Protein AF-K2G4D3-F1 (afdb_monomer_lite)

Foldseek 3Di:
DLVVVLVVLLVVLLVLLLQQLDDLVNLVVQLVVLVVQLVVCLVVVPLVSVLVSLLVSLLSLSSSCSNLVHPPPPDPLDPPDDDDDLDPCLLVVLSVQLVVQVVCQPVVDPPLGRDSVSNSVSSVSNSVSSCCNSPVPDRPSNSCVVCVVVSSVVSVVRGPPDDLVVQWDWDAQPPHHPDIDTDNVSCVVDPRSVSSLLSSQLSVCLPFQEEEEEPDQQCSNRVSSCSSNVHYYFYKYWPPPDDDDWDKDWFDDPPGITMIIGHLVVADAATEYEYEEAEADQCRVVVRVQVSQVVRNYDDAEYEYAEYEPVVVVHDPVSVVVCVRHHYYYVYYDD

Sequence (335 aa):
MQNSKLNDLVKGYRSIELKAHVSLDDVINKVTQEVAELVEAIVKWNYTEMKKEAGDAIVNVLSASAAMGAELVDMRWGFDGEYVSRSYEHLFLGLWKWNQKIQALRWRYSRDDWCVTSLREATCEFVKVILRYVDREASLSQVVEKNTEKFLKRVDAYKAKFDIYDFVDSYSDFPKKGIEFKDISPILKSQEAMKYVCFELAQKCSWADVIAGLDARWFLFGVEVAKILGKPFIMIRKKWKLPGKTVGIDYSLEYGSSEIELQKSAIKKWQKVALIDDLLATWGTMLAAASLVEKLWWSVNNVACVISLDEEELLSSETRFKLSSYDVSSVMSYQ

Secondary structure (DSSP, 8-state):
-HHHHHHHHHHHHHHHHTT----HHHHHHHHHHHHHHHHHHHHTT-HHHHHHHHHHHHHHHHHHHHTTT--GGG------S------HHHHHHHHHHHHHHHHHHHHHS-GGG--HHHHHHHHHHHHHHHHHHH-SS--HHHHHHHHHHHHHHHHHHHS-SS-GGGG-EEEET-SSTT-EEEE-HHHHH-HHHHHHHHHHHHHHTTT-SEEEEETTTHHHHHHHHHHHTT--EEEEEETT-S-SSEEEEEEEETTEEEEEEEEGGG--TT-EEEEEEEEESS-HHHHHHHHHHHTTT-EEEEEEEEEEE--GGGS-HHHHHHHTTSEEEEEEEE-

Radius of gyration: 24.3 Å; chains: 1; bounding box: 70×41×64 Å

Organism: NCBI:txid1234023

InterPro domains:
  IPR000836 Phosphoribosyltransferase domain [PF00156] (189-299)
  IPR000836 Phosphoribosyltransferase domain [cd06223] (209-311)
  IPR004518 NTP pyrophosphohydrolase MazG-like domain [PF03819] (27-66)
  IPR005764 Adenine phosphoribosyl transferase [MF_00004] (164-334)
  IPR029057 Phosphoribosyltransferase-like [G3DSA:3.40.50.2020] (168-335)
  IPR029057 Phosphoribosyltransferase-like [SSF53271] (161-310)
  IPR050054 Uracil phosphoribosyltransferase/Adenine phosphoribosyltransferase [PTHR32315] (164-332)

Structure (mmCIF, N/CA/C/O backbone):
data_AF-K2G4D3-F1
#
_entry.id   AF-K2G4D3-F1
#
loop_
_atom_site.group_PDB
_atom_site.id
_atom_site.type_symbol
_atom_site.label_atom_id
_atom_site.label_alt_id
_atom_site.label_comp_id
_atom_site.label_asym_id
_atom_site.label_entity_id
_atom_site.label_seq_id
_atom_site.pdbx_PDB_ins_code
_atom_site.Cartn_x
_atom_site.Cartn_y
_atom_site.Cartn_z
_atom_site.occupancy
_atom_site.B_iso_or_equiv
_atom_site.auth_seq_id
_atom_site.auth_comp_id
_atom_site.auth_asym_id
_atom_site.auth_atom_id
_atom_site.pdbx_PDB_model_num
ATOM 1 N N . MET A 1 1 ? -17.616 26.001 15.388 1.00 34.62 1 MET A N 1
ATOM 2 C CA . MET A 1 1 ? -16.524 25.636 16.323 1.00 34.62 1 MET A CA 1
ATOM 3 C C . MET A 1 1 ? -16.491 24.144 16.662 1.00 34.62 1 MET A C 1
ATOM 5 O O . MET A 1 1 ? -15.443 23.553 16.467 1.00 34.62 1 MET A O 1
ATOM 9 N N . GLN A 1 2 ? -17.590 23.501 17.092 1.00 39.06 2 GLN A N 1
ATOM 10 C CA . GLN A 1 2 ? -17.592 22.055 17.420 1.00 39.06 2 GLN A CA 1
ATOM 11 C C . GLN A 1 2 ? -17.180 21.133 16.250 1.00 39.06 2 GLN A C 1
ATOM 13 O O . GLN A 1 2 ? -16.428 20.187 16.465 1.00 39.06 2 GLN A O 1
ATOM 18 N N . ASN A 1 3 ? -17.572 21.453 15.009 1.00 39.28 3 ASN A N 1
ATOM 19 C CA . ASN A 1 3 ? -17.197 20.652 13.834 1.00 39.28 3 ASN A CA 1
ATOM 20 C C . ASN A 1 3 ? -15.703 20.722 13.462 1.00 39.28 3 ASN A C 1
ATOM 22 O O . ASN A 1 3 ? -15.206 19.758 12.895 1.00 39.28 3 ASN A O 1
ATOM 26 N N . SER A 1 4 ? -14.956 21.796 13.775 1.00 45.84 4 SER A N 1
ATOM 27 C CA . SER A 1 4 ? -13.523 21.842 13.412 1.00 45.84 4 SER A CA 1
ATOM 28 C C . SER A 1 4 ? -12.678 20.989 14.355 1.00 45.84 4 SER A C 1
ATOM 30 O O . SER A 1 4 ? -11.877 20.200 13.882 1.00 45.84 4 SER A O 1
ATOM 32 N N . LYS A 1 5 ? -12.939 21.048 15.670 1.00 49.44 5 LYS A N 1
ATOM 33 C CA . LYS A 1 5 ? -12.225 20.241 16.673 1.00 49.44 5 LYS A CA 1
ATOM 34 C C . LYS A 1 5 ? -12.449 18.737 16.460 1.00 49.44 5 LYS A C 1
ATOM 36 O O . LYS A 1 5 ? -11.512 17.956 16.576 1.00 49.44 5 LYS A O 1
ATOM 41 N N . LEU A 1 6 ? -13.677 18.343 16.099 1.00 45.31 6 LEU A N 1
ATOM 42 C CA . LEU A 1 6 ? -13.993 16.966 15.708 1.00 45.31 6 LEU A CA 1
ATOM 43 C C . LEU A 1 6 ? -13.268 16.574 14.414 1.00 45.31 6 LEU A C 1
ATOM 45 O O . LEU A 1 6 ? -12.664 15.511 14.369 1.00 45.31 6 LEU A O 1
ATOM 49 N N . ASN A 1 7 ? -13.273 17.440 13.395 1.00 49.19 7 ASN A N 1
ATOM 50 C CA . ASN A 1 7 ? -12.557 17.196 12.141 1.00 49.19 7 ASN A CA 1
ATOM 51 C C . ASN A 1 7 ? -11.040 17.082 12.338 1.00 49.19 7 ASN A C 1
ATOM 53 O O . ASN A 1 7 ? -10.413 16.278 11.659 1.00 49.19 7 ASN A O 1
ATOM 57 N N . ASP A 1 8 ? -10.450 17.844 13.257 1.00 52.28 8 ASP A N 1
ATOM 58 C CA . ASP A 1 8 ? -9.018 17.786 13.564 1.00 52.28 8 ASP A CA 1
ATOM 59 C C . ASP A 1 8 ? -8.659 16.501 14.323 1.00 52.28 8 ASP A C 1
ATOM 61 O O . ASP A 1 8 ? -7.669 15.854 13.989 1.00 52.28 8 ASP A O 1
ATOM 65 N N . LEU A 1 9 ? -9.508 16.062 15.263 1.00 52.25 9 LEU A N 1
ATOM 66 C CA . LEU A 1 9 ? -9.404 14.745 15.905 1.00 52.25 9 LEU A CA 1
ATOM 67 C C . LEU A 1 9 ? -9.504 13.621 14.866 1.00 52.25 9 LEU A C 1
ATOM 69 O O . LEU A 1 9 ? -8.619 12.782 14.791 1.00 52.25 9 LEU A O 1
ATOM 73 N N . VAL A 1 10 ? -10.531 13.646 14.014 1.00 48.69 10 VAL A N 1
ATOM 74 C CA . VAL A 1 10 ? -10.778 12.702 12.904 1.00 48.69 10 VAL A CA 1
ATOM 75 C C . VAL A 1 10 ? -9.632 12.683 11.881 1.00 48.69 10 VAL A C 1
ATOM 77 O O . VAL A 1 10 ? -9.259 11.620 11.392 1.00 48.69 10 VAL A O 1
ATOM 80 N N . LYS A 1 11 ? -9.013 13.830 11.583 1.00 49.19 11 LYS A N 1
ATOM 81 C CA . LYS A 1 11 ? -7.801 13.909 10.749 1.00 49.19 11 LYS A CA 1
ATOM 82 C C . LYS A 1 11 ? -6.564 13.355 11.460 1.00 49.19 11 LYS A C 1
ATOM 84 O O . LYS A 1 11 ? -5.755 12.698 10.813 1.00 49.19 11 LYS A O 1
ATOM 89 N N . GLY A 1 12 ? -6.426 13.597 12.764 1.00 48.50 12 GLY A N 1
ATOM 90 C CA . GLY A 1 12 ? -5.393 12.983 13.600 1.00 48.50 12 GLY A CA 1
ATOM 91 C C . GLY A 1 12 ? -5.550 11.464 13.699 1.00 48.50 12 GLY A C 1
ATOM 92 O O . GLY A 1 12 ? -4.560 10.746 13.698 1.00 48.50 12 GLY A O 1
ATOM 93 N N . TYR A 1 13 ? -6.785 10.960 13.693 1.00 49.09 13 TYR A N 1
ATOM 94 C CA . TYR A 1 13 ? -7.077 9.532 13.577 1.00 49.09 13 TYR A CA 1
ATOM 95 C C . TYR A 1 13 ? -6.625 8.974 12.220 1.00 49.09 13 TYR A C 1
ATOM 97 O O . TYR A 1 13 ? -5.853 8.015 12.189 1.00 49.09 13 TYR A O 1
ATOM 105 N N . ARG A 1 14 ? -6.964 9.665 11.119 1.00 44.88 14 ARG A N 1
ATOM 106 C CA . ARG A 1 14 ? -6.552 9.301 9.750 1.00 44.88 14 ARG A CA 1
ATOM 107 C C . ARG A 1 14 ? -5.035 9.134 9.614 1.00 44.88 14 ARG A C 1
ATOM 109 O O . ARG A 1 14 ? -4.604 8.238 8.905 1.00 44.88 14 ARG A O 1
ATOM 116 N N . SER A 1 15 ? -4.214 9.958 10.272 1.00 44.00 15 SER A N 1
ATOM 117 C CA . SER A 1 15 ? -2.746 9.836 10.187 1.00 44.00 15 SER A CA 1
ATOM 118 C C . SER A 1 15 ? -2.170 8.654 10.979 1.00 44.00 15 SER A C 1
ATOM 120 O O . SER A 1 15 ? -1.068 8.194 10.676 1.00 44.00 15 SER A O 1
ATOM 122 N N . ILE A 1 16 ? -2.904 8.157 11.977 1.00 42.34 16 ILE A N 1
ATOM 123 C CA . ILE A 1 16 ? -2.480 7.085 12.886 1.00 42.34 16 ILE A CA 1
ATOM 124 C C . ILE A 1 16 ? -2.947 5.709 12.378 1.00 42.34 16 ILE A C 1
ATOM 126 O O . ILE A 1 16 ? -2.214 4.731 12.516 1.00 42.34 16 ILE A O 1
ATOM 130 N N . GLU A 1 17 ? -4.113 5.636 11.730 1.00 45.75 17 GLU A N 1
ATOM 131 C CA . GLU A 1 17 ? -4.694 4.405 11.163 1.00 45.75 17 GLU A CA 1
ATOM 132 C C . GLU A 1 17 ? -4.005 3.894 9.901 1.00 45.75 17 GLU A C 1
ATOM 134 O O . GLU A 1 17 ? -4.017 2.684 9.673 1.00 45.75 17 GLU A O 1
ATOM 139 N N . LEU A 1 18 ? -3.360 4.774 9.118 1.00 46.66 18 LEU A N 1
ATOM 140 C CA . LEU A 1 18 ? -2.695 4.376 7.869 1.00 46.66 18 LEU A CA 1
ATOM 141 C C . LEU A 1 18 ? -1.632 3.273 8.089 1.00 46.66 18 LEU A C 1
ATOM 143 O O . LEU A 1 18 ? -1.259 2.614 7.134 1.00 46.66 18 LEU A O 1
ATOM 147 N N . LYS A 1 19 ? -1.181 3.030 9.333 1.00 46.41 19 LYS A N 1
ATOM 148 C CA . LYS A 1 19 ? -0.102 2.085 9.690 1.00 46.41 19 LYS A CA 1
ATOM 149 C C . LYS A 1 19 ? -0.562 0.732 10.268 1.00 46.41 19 LYS A C 1
ATOM 151 O O . LYS A 1 19 ? 0.265 -0.001 10.809 1.00 46.41 19 LYS A O 1
ATOM 156 N N . ALA A 1 20 ? -1.865 0.432 10.263 1.00 46.47 20 ALA A N 1
ATOM 157 C CA . ALA A 1 20 ? -2.441 -0.633 11.100 1.00 46.47 20 ALA A CA 1
ATOM 158 C C . ALA A 1 20 ? -2.832 -1.949 10.386 1.00 46.47 20 ALA A C 1
ATOM 160 O O . ALA A 1 20 ? -3.288 -2.863 11.053 1.00 46.47 20 ALA A O 1
ATOM 161 N N . HIS A 1 21 ? -2.690 -2.086 9.064 1.00 52.75 21 HIS A N 1
ATOM 162 C CA . HIS A 1 21 ? -2.843 -3.358 8.309 1.00 52.75 21 HIS A CA 1
ATOM 163 C C . HIS A 1 21 ? -3.930 -4.343 8.796 1.00 52.75 21 HIS A C 1
ATOM 165 O O . HIS A 1 21 ? -3.667 -5.531 8.995 1.00 52.75 21 HIS A O 1
ATOM 171 N N . VAL A 1 22 ? -5.168 -3.871 8.967 1.00 52.69 22 VAL A N 1
ATOM 172 C CA . VAL A 1 22 ? -6.292 -4.704 9.427 1.00 52.69 22 VAL A CA 1
ATOM 173 C C . VAL A 1 22 ? -7.097 -5.224 8.232 1.00 52.69 22 VAL A C 1
ATOM 175 O O . VAL A 1 22 ? -7.392 -4.466 7.310 1.00 52.69 22 VAL A O 1
ATOM 178 N N . SER A 1 23 ? -7.483 -6.507 8.233 1.00 51.78 23 SER A N 1
ATOM 179 C CA . SER A 1 23 ? -8.395 -7.039 7.209 1.00 51.78 23 SER A CA 1
ATOM 180 C C . SER A 1 23 ? -9.852 -6.628 7.477 1.00 51.78 23 SER A C 1
ATOM 182 O O . SER A 1 23 ? -10.276 -6.490 8.627 1.00 51.78 23 SER A O 1
ATOM 184 N N . LEU A 1 24 ? -10.646 -6.457 6.413 1.00 52.31 24 LEU A N 1
ATOM 185 C CA . LEU A 1 24 ? -12.069 -6.103 6.511 1.00 52.31 24 LEU A CA 1
ATOM 186 C C . LEU A 1 24 ? -12.885 -7.159 7.280 1.00 52.31 24 LEU A C 1
ATOM 188 O O . LEU A 1 24 ? -13.781 -6.809 8.046 1.00 52.31 24 LEU A O 1
ATOM 192 N N . ASP A 1 25 ? -12.547 -8.439 7.129 1.00 54.00 25 ASP A N 1
ATOM 193 C CA . ASP A 1 25 ? -13.216 -9.528 7.847 1.00 54.00 25 ASP A CA 1
ATOM 194 C C . ASP A 1 25 ? -12.971 -9.456 9.361 1.00 54.00 25 ASP A C 1
ATOM 196 O O . ASP A 1 25 ? -13.908 -9.621 10.148 1.00 54.00 25 ASP A O 1
ATOM 200 N N . ASP A 1 26 ? -11.739 -9.160 9.788 1.00 58.31 26 ASP A N 1
ATOM 201 C CA . ASP A 1 26 ? -11.401 -9.018 11.212 1.00 58.31 26 ASP A CA 1
ATOM 202 C C . ASP A 1 26 ? -12.188 -7.872 11.848 1.00 58.31 26 ASP A C 1
ATOM 204 O O . ASP A 1 26 ? -12.764 -8.012 12.930 1.00 58.31 26 ASP A O 1
ATOM 208 N N . VAL A 1 27 ? -12.274 -6.756 11.126 1.00 57.94 27 VAL A N 1
ATOM 209 C CA . VAL A 1 27 ? -13.089 -5.592 11.468 1.00 57.94 27 VAL A CA 1
ATOM 210 C C . VAL A 1 27 ? -14.563 -5.965 11.633 1.00 57.94 27 VAL A C 1
ATOM 212 O O . VAL A 1 27 ? -15.173 -5.639 12.653 1.00 57.94 27 VAL A O 1
ATOM 215 N N . ILE A 1 28 ? -15.150 -6.655 10.652 1.00 57.75 28 ILE A N 1
ATOM 216 C CA . ILE A 1 28 ? -16.578 -6.993 10.651 1.00 57.75 28 ILE A CA 1
ATOM 217 C C . ILE A 1 28 ? -16.899 -7.918 11.815 1.00 57.75 28 ILE A C 1
ATOM 219 O O . ILE A 1 28 ? -17.901 -7.714 12.506 1.00 57.75 28 ILE A O 1
ATOM 223 N N . ASN A 1 29 ? -16.060 -8.924 12.046 1.00 64.50 29 ASN A N 1
ATOM 224 C CA . ASN A 1 29 ? -16.248 -9.866 13.141 1.00 64.50 29 ASN A CA 1
ATOM 225 C C . ASN A 1 29 ? -16.198 -9.145 14.492 1.00 64.50 29 ASN A C 1
ATOM 227 O O . ASN A 1 29 ? -17.068 -9.369 15.332 1.00 64.50 29 ASN A O 1
ATOM 231 N N . LYS A 1 30 ? -15.256 -8.210 14.661 1.00 66.19 30 LYS A N 1
ATOM 232 C CA . LYS A 1 30 ? -15.107 -7.404 15.879 1.00 66.19 30 LYS A CA 1
ATOM 233 C C . LYS A 1 30 ? -16.306 -6.485 16.127 1.00 66.19 30 LYS A C 1
ATOM 235 O O . LYS A 1 30 ? -16.850 -6.472 17.226 1.00 66.19 30 LYS A O 1
ATOM 240 N N . VAL A 1 31 ? -16.759 -5.761 15.098 1.00 64.00 31 VAL A N 1
ATOM 241 C CA . VAL A 1 31 ? -17.949 -4.893 15.176 1.00 64.00 31 VAL A CA 1
ATOM 242 C C . VAL A 1 31 ? -19.200 -5.722 15.464 1.00 64.00 31 VAL A C 1
ATOM 244 O O . VAL A 1 31 ? -20.024 -5.341 16.289 1.00 64.00 31 VAL A O 1
ATOM 247 N N . THR A 1 32 ? -19.341 -6.879 14.815 1.00 65.81 32 THR A N 1
ATOM 248 C CA . THR A 1 32 ? -20.477 -7.782 15.042 1.00 65.81 32 THR A CA 1
ATOM 249 C C . THR A 1 32 ? -20.484 -8.308 16.480 1.00 65.81 32 THR A C 1
ATOM 251 O O . THR A 1 32 ? -21.552 -8.390 17.083 1.00 65.81 32 THR A O 1
ATOM 254 N N . GLN A 1 33 ? -19.313 -8.627 17.038 1.00 72.94 33 GLN A N 1
ATOM 255 C CA . GLN A 1 33 ? -19.172 -9.065 18.425 1.00 72.94 33 GLN A CA 1
ATOM 256 C C . GLN A 1 33 ? -19.560 -7.962 19.419 1.00 72.94 33 GLN A C 1
ATOM 258 O O . GLN A 1 33 ? -20.392 -8.206 20.285 1.00 72.94 33 GLN A O 1
ATOM 263 N N . GLU A 1 34 ? -19.032 -6.744 19.275 1.00 71.12 34 GLU A N 1
ATOM 264 C CA . GLU A 1 34 ? -19.371 -5.635 20.185 1.00 71.12 34 GLU A CA 1
ATOM 265 C C . GLU A 1 34 ? -20.857 -5.261 20.106 1.00 71.12 34 GLU A C 1
ATOM 267 O O . GLU A 1 34 ? -21.484 -4.935 21.112 1.00 71.12 34 GLU A O 1
ATOM 272 N N . VAL A 1 35 ? -21.472 -5.369 18.923 1.00 67.44 35 VAL A N 1
ATOM 273 C CA . VAL A 1 35 ? -22.924 -5.190 18.803 1.00 67.44 35 VAL A CA 1
ATOM 274 C C . VAL A 1 35 ? -23.688 -6.321 19.499 1.00 67.44 35 VAL A C 1
ATOM 276 O O . VAL A 1 35 ? -24.731 -6.058 20.093 1.00 67.44 35 VAL A O 1
ATOM 279 N N . ALA A 1 36 ? -23.191 -7.559 19.490 1.00 72.75 36 ALA A N 1
ATOM 280 C CA . ALA A 1 36 ? -23.802 -8.647 20.255 1.00 72.75 36 ALA A CA 1
ATOM 281 C C . ALA A 1 36 ? -23.716 -8.398 21.775 1.00 72.75 36 ALA A C 1
ATOM 283 O O . ALA A 1 36 ? -24.721 -8.538 22.473 1.00 72.75 36 ALA A O 1
ATOM 284 N N . GLU A 1 37 ? -22.564 -7.944 22.272 1.00 77.19 37 GLU A N 1
ATOM 285 C CA . GLU A 1 37 ? -22.360 -7.557 23.678 1.00 77.19 37 GLU A CA 1
ATOM 286 C C . GLU A 1 37 ? -23.284 -6.389 24.076 1.00 77.19 37 GLU A C 1
ATOM 288 O O . GLU A 1 37 ? -23.916 -6.399 25.136 1.00 77.19 37 GLU A O 1
ATOM 293 N N . LEU A 1 38 ? -23.478 -5.426 23.171 1.00 72.44 38 LEU A N 1
ATOM 294 C CA . LEU A 1 38 ? -24.432 -4.333 23.342 1.00 72.44 38 LEU A CA 1
ATOM 295 C C . LEU A 1 38 ? -25.886 -4.823 23.426 1.00 72.44 38 LEU A C 1
ATOM 297 O O . LEU A 1 38 ? -26.659 -4.321 24.243 1.00 72.44 38 LEU A O 1
ATOM 301 N N . VAL A 1 39 ? -26.269 -5.816 22.618 1.00 72.56 39 VAL A N 1
ATOM 302 C CA . VAL A 1 39 ? -27.596 -6.450 22.695 1.00 72.56 39 VAL A CA 1
ATOM 303 C C . VAL A 1 39 ? -27.791 -7.144 24.040 1.00 72.56 39 VAL A C 1
ATOM 305 O O . VAL A 1 39 ? -28.851 -6.992 24.650 1.00 72.56 39 VAL A O 1
ATOM 308 N N . GLU A 1 40 ? -26.781 -7.848 24.551 1.00 78.75 40 GLU A N 1
ATOM 309 C CA . GLU A 1 40 ? -26.855 -8.439 25.888 1.00 78.75 40 GLU A CA 1
ATOM 310 C C . GLU A 1 40 ? -27.041 -7.384 26.979 1.00 78.75 40 GLU A C 1
ATOM 312 O O . GLU A 1 40 ? -27.873 -7.565 27.872 1.00 78.75 40 GLU A O 1
ATOM 317 N N . ALA A 1 41 ? -26.308 -6.271 26.899 1.00 78.75 41 ALA A N 1
ATOM 318 C CA . ALA A 1 41 ? -26.443 -5.169 27.843 1.00 78.75 41 ALA A CA 1
ATOM 319 C C . ALA A 1 41 ? -27.866 -4.590 27.828 1.00 78.75 41 ALA A C 1
ATOM 321 O O . ALA A 1 41 ? -28.437 -4.362 28.898 1.00 78.75 41 ALA A O 1
ATOM 322 N N . ILE A 1 42 ? -28.456 -4.420 26.632 1.00 74.81 42 ILE A N 1
ATOM 323 C CA . ILE A 1 42 ? -29.850 -3.987 26.433 1.00 74.81 42 ILE A CA 1
ATOM 324 C C . ILE A 1 42 ? -30.820 -4.949 27.127 1.00 74.81 42 ILE A C 1
ATOM 326 O O . ILE A 1 42 ? -31.674 -4.502 27.891 1.00 74.81 42 ILE A O 1
ATOM 330 N N . VAL A 1 43 ? -30.666 -6.261 26.918 1.00 77.88 43 VAL A N 1
ATOM 331 C CA . VAL A 1 43 ? -31.524 -7.287 27.541 1.00 77.88 43 VAL A CA 1
ATOM 332 C C . VAL A 1 43 ? -31.406 -7.273 29.069 1.00 77.88 43 VAL A C 1
ATOM 334 O O . VAL A 1 43 ? -32.410 -7.416 29.767 1.00 77.88 43 VAL A O 1
ATOM 337 N N . LYS A 1 44 ? -30.192 -7.071 29.597 1.00 83.06 44 LYS A N 1
ATOM 338 C CA . LYS A 1 44 ? -29.892 -7.051 31.040 1.00 83.06 44 LYS A CA 1
ATOM 339 C C . LYS A 1 44 ? -30.209 -5.716 31.724 1.00 83.06 44 LYS A C 1
ATOM 341 O O . LYS A 1 44 ? -30.039 -5.614 32.935 1.00 83.06 44 LYS A O 1
ATOM 346 N N . TRP A 1 45 ? -30.647 -4.693 30.986 1.00 78.81 45 TRP A N 1
ATOM 347 C CA . TRP A 1 45 ? -30.891 -3.343 31.515 1.00 78.81 45 TRP A CA 1
ATOM 348 C C . TRP A 1 45 ? -29.668 -2.690 32.178 1.00 78.81 45 TRP A C 1
ATOM 350 O O . TRP A 1 45 ? -29.801 -1.835 33.056 1.00 78.81 45 TRP A O 1
ATOM 360 N N . ASN A 1 46 ? -28.459 -3.049 31.741 1.00 80.38 46 ASN A N 1
ATOM 361 C CA . ASN A 1 46 ? -27.231 -2.508 32.313 1.00 80.38 46 ASN A CA 1
ATOM 362 C C . ASN A 1 46 ? -26.816 -1.210 31.605 1.00 80.38 46 ASN A C 1
ATOM 364 O O . ASN A 1 46 ? -26.028 -1.223 30.664 1.00 80.38 46 ASN A O 1
ATOM 368 N N . TYR A 1 47 ? -27.333 -0.071 32.068 1.00 74.31 47 TYR A N 1
ATOM 369 C CA . TYR A 1 47 ? -27.084 1.248 31.466 1.00 74.31 47 TYR A CA 1
ATOM 370 C C . TYR A 1 47 ? -25.597 1.618 31.343 1.00 74.31 47 TYR A C 1
ATOM 372 O O . TYR A 1 47 ? -25.190 2.233 30.355 1.00 74.31 47 TYR A O 1
ATOM 380 N N . THR A 1 48 ? -24.775 1.242 32.325 1.00 76.25 48 THR A N 1
ATOM 381 C CA . THR A 1 48 ? -23.327 1.500 32.304 1.00 76.25 48 THR A CA 1
ATOM 382 C C . THR A 1 48 ? -22.650 0.711 31.188 1.00 76.25 48 THR A C 1
ATOM 384 O O . THR A 1 48 ? -21.818 1.251 30.459 1.00 76.25 48 THR A O 1
ATOM 387 N N . GLU A 1 49 ? -23.042 -0.550 31.028 1.00 77.31 49 GLU A N 1
ATOM 388 C CA . GLU A 1 49 ? -22.523 -1.446 29.997 1.00 77.31 49 GLU A CA 1
ATOM 389 C C . GLU A 1 49 ? -23.041 -1.051 28.612 1.00 77.31 49 GLU A C 1
ATOM 391 O O . GLU A 1 49 ? -22.245 -0.930 27.692 1.00 77.31 49 GLU A O 1
ATOM 396 N N . MET A 1 50 ? -24.312 -0.656 28.478 1.00 74.19 50 MET A N 1
ATOM 397 C CA . MET A 1 50 ? -24.838 -0.084 27.230 1.00 74.19 50 MET A CA 1
ATOM 398 C C . MET A 1 50 ? -24.027 1.137 26.775 1.00 74.19 50 MET A C 1
ATOM 400 O O . MET A 1 50 ? -23.693 1.250 25.599 1.00 74.19 50 MET A O 1
ATOM 404 N N . LYS A 1 51 ? -23.684 2.054 27.695 1.00 69.75 51 LYS A N 1
ATOM 405 C CA . LYS A 1 51 ? -22.867 3.238 27.373 1.00 69.75 51 LYS A CA 1
ATOM 406 C C . LYS A 1 51 ? -21.450 2.856 26.940 1.00 69.75 51 LYS A C 1
ATOM 408 O O . LYS A 1 51 ? -20.891 3.509 26.059 1.00 69.75 51 LYS A O 1
ATOM 413 N N . LYS A 1 52 ? -20.871 1.832 27.575 1.00 75.69 52 LYS A N 1
ATOM 414 C CA . LYS A 1 52 ? -19.547 1.294 27.249 1.00 75.69 52 LYS A CA 1
ATOM 415 C C . LYS A 1 52 ? -19.551 0.638 25.867 1.00 75.69 52 LYS A C 1
ATOM 417 O O . LYS A 1 52 ? -18.816 1.110 25.008 1.00 75.69 52 LYS A O 1
ATOM 422 N N . GLU A 1 53 ? -20.416 -0.348 25.640 1.00 77.12 53 GLU A N 1
ATOM 423 C CA . GLU A 1 53 ? -20.451 -1.122 24.392 1.00 77.12 53 GLU A CA 1
ATOM 424 C C . GLU A 1 53 ? -20.880 -0.272 23.192 1.00 77.12 53 GLU A C 1
ATOM 426 O O . GLU A 1 53 ? -20.355 -0.428 22.096 1.00 77.12 53 GLU A O 1
ATOM 431 N N . ALA A 1 54 ? -21.760 0.716 23.390 1.00 68.50 54 ALA A N 1
ATOM 432 C CA . ALA A 1 54 ? -22.075 1.703 22.358 1.00 68.50 54 ALA A CA 1
ATOM 433 C C . ALA A 1 54 ? -20.840 2.533 21.970 1.00 68.50 54 ALA A C 1
ATOM 435 O O . ALA A 1 54 ? -20.564 2.742 20.789 1.00 68.50 54 ALA A O 1
ATOM 436 N N . GLY A 1 55 ? -20.081 3.004 22.964 1.00 66.62 55 GLY A N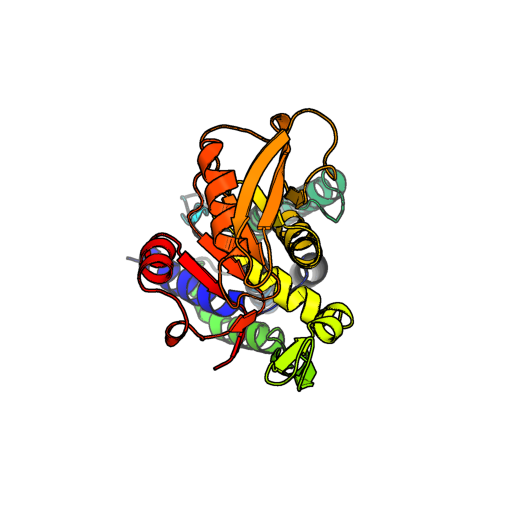 1
ATOM 437 C CA . GLY A 1 55 ? -18.824 3.707 22.726 1.00 66.62 55 GLY A CA 1
ATOM 438 C C . GLY A 1 55 ? -17.808 2.832 21.996 1.00 66.62 55 GLY A C 1
ATOM 439 O O . GLY A 1 55 ? -17.222 3.284 21.015 1.00 66.62 55 GLY A O 1
ATOM 440 N N . ASP A 1 56 ? -17.647 1.584 22.435 1.00 69.56 56 ASP A N 1
ATOM 441 C CA . ASP A 1 56 ? -16.697 0.633 21.857 1.00 69.56 56 ASP A CA 1
ATOM 442 C C . ASP A 1 56 ? -17.092 0.270 20.397 1.00 69.56 56 ASP A C 1
ATOM 444 O O . ASP A 1 56 ? -16.241 0.347 19.508 1.00 69.56 56 ASP A O 1
ATOM 448 N N . ALA A 1 57 ? -18.386 0.080 20.098 1.00 67.88 57 ALA A N 1
ATOM 449 C CA . ALA A 1 57 ? -18.894 -0.160 18.739 1.00 67.88 57 ALA A CA 1
ATOM 450 C C . ALA A 1 57 ? -18.668 1.022 17.774 1.00 67.88 57 ALA A C 1
ATOM 452 O O . ALA A 1 57 ? -18.308 0.816 16.612 1.00 67.88 57 ALA A O 1
ATOM 453 N N . ILE A 1 58 ? -18.843 2.272 18.236 1.00 66.19 58 ILE A N 1
ATOM 454 C CA . ILE A 1 58 ? -18.471 3.466 17.448 1.00 66.19 58 ILE A CA 1
ATOM 455 C C . ILE A 1 58 ? -16.980 3.447 17.142 1.00 66.19 58 ILE A C 1
ATOM 457 O O . ILE A 1 58 ? -16.585 3.675 16.002 1.00 66.19 58 ILE A O 1
ATOM 461 N N . VAL A 1 59 ? -16.163 3.204 18.165 1.00 63.66 59 VAL A N 1
ATOM 462 C CA . VAL A 1 59 ? -14.703 3.231 18.068 1.00 63.66 59 VAL A CA 1
ATOM 463 C C . VAL A 1 59 ? -14.236 2.222 17.033 1.00 63.66 59 VAL A C 1
ATOM 465 O O . VAL A 1 59 ? -13.491 2.602 16.139 1.00 63.66 59 VAL A O 1
ATOM 468 N N . ASN A 1 60 ? -14.735 0.986 17.079 1.00 65.25 60 ASN A N 1
ATOM 469 C CA . ASN A 1 60 ? -14.359 -0.035 16.108 1.00 65.25 60 ASN A CA 1
ATOM 470 C C . ASN A 1 60 ? -14.806 0.280 14.689 1.00 65.25 60 ASN A C 1
ATOM 472 O O . ASN A 1 60 ? -14.055 0.027 13.752 1.00 65.25 60 ASN A O 1
ATOM 476 N N . VAL A 1 61 ? -15.999 0.845 14.506 1.00 62.19 61 VAL A N 1
ATOM 477 C CA . VAL A 1 61 ? -16.459 1.225 13.167 1.00 62.19 61 VAL A CA 1
ATOM 478 C C . VAL A 1 61 ? -15.671 2.399 12.609 1.00 62.19 61 VAL A C 1
ATOM 480 O O . VAL A 1 61 ? -15.390 2.418 11.412 1.00 62.19 61 VAL A O 1
ATOM 483 N N . LEU A 1 62 ? -15.275 3.358 13.444 1.00 59.22 62 LEU A N 1
ATOM 484 C CA . LEU A 1 62 ? -14.383 4.437 13.029 1.00 59.22 62 LEU A CA 1
ATOM 485 C C . LEU A 1 62 ? -12.991 3.891 12.683 1.00 59.22 62 LEU A C 1
ATOM 487 O O . LEU A 1 62 ? -12.538 4.164 11.575 1.00 59.22 62 LEU A O 1
ATOM 491 N N . SER A 1 63 ? -12.409 3.043 13.550 1.00 56.41 63 SER A N 1
ATOM 492 C CA . SER A 1 63 ? -11.120 2.356 13.322 1.00 56.41 63 SER A CA 1
ATOM 493 C C . SER A 1 63 ? -11.100 1.617 11.990 1.00 56.41 63 SER A C 1
ATOM 495 O O . SER A 1 63 ? -10.174 1.705 11.194 1.00 56.41 63 SER A O 1
ATOM 497 N N . ALA A 1 64 ? -12.167 0.867 11.746 1.00 55.31 64 ALA A N 1
ATOM 498 C CA . ALA A 1 64 ? -12.382 0.121 10.525 1.00 55.31 64 ALA A CA 1
ATOM 499 C C . ALA A 1 64 ? -12.480 1.015 9.293 1.00 55.31 64 ALA A C 1
ATOM 501 O O . ALA A 1 64 ? -11.915 0.721 8.246 1.00 55.31 64 ALA A O 1
ATOM 502 N N . SER A 1 65 ? -13.233 2.105 9.413 1.00 54.94 65 SER A N 1
ATOM 503 C CA . SER A 1 65 ? -13.531 2.979 8.286 1.00 54.94 65 SER A CA 1
ATOM 504 C C . SER A 1 65 ? -12.283 3.662 7.759 1.00 54.94 65 SER A C 1
ATOM 506 O O . SER A 1 65 ? -12.099 3.734 6.545 1.00 54.94 65 SER A O 1
ATOM 508 N N . ALA A 1 66 ? -11.420 4.148 8.646 1.00 52.44 66 ALA A N 1
ATOM 509 C CA . ALA A 1 66 ? -10.206 4.809 8.204 1.00 52.44 66 ALA A CA 1
ATOM 510 C C . ALA A 1 66 ? -9.032 3.853 7.963 1.00 52.44 66 ALA A C 1
ATOM 512 O O . ALA A 1 66 ? -8.260 4.129 7.046 1.00 52.44 66 ALA A O 1
ATOM 513 N N . ALA A 1 67 ? -8.986 2.671 8.593 1.00 49.59 67 ALA A N 1
ATOM 514 C CA . ALA A 1 67 ? -8.139 1.564 8.125 1.00 49.59 67 ALA A CA 1
ATOM 515 C C . ALA A 1 67 ? -8.479 1.096 6.694 1.00 49.59 67 ALA A C 1
ATOM 517 O O . ALA A 1 67 ? -7.746 0.312 6.113 1.00 49.59 67 ALA A O 1
ATOM 518 N N . MET A 1 68 ? -9.581 1.555 6.100 1.00 49.84 68 MET A N 1
ATOM 519 C CA . MET A 1 68 ? -9.966 1.226 4.725 1.00 49.84 68 MET A CA 1
ATOM 520 C C . MET A 1 68 ? -9.967 2.439 3.795 1.00 49.84 68 MET A C 1
ATOM 522 O O . MET A 1 68 ? -10.536 2.395 2.706 1.00 49.84 68 MET A O 1
ATOM 526 N N . GLY A 1 69 ? -9.354 3.545 4.227 1.00 45.19 69 GLY A N 1
ATOM 527 C CA . GLY A 1 69 ? -9.231 4.757 3.422 1.00 45.19 69 GLY A CA 1
ATOM 528 C C . GLY A 1 69 ? -10.559 5.464 3.133 1.00 45.19 69 GLY A C 1
ATOM 529 O O . GLY A 1 69 ? -10.583 6.378 2.309 1.00 45.19 69 GLY A O 1
ATOM 530 N N . ALA A 1 70 ? -11.661 5.083 3.793 1.00 47.12 70 ALA A N 1
ATOM 531 C CA . ALA A 1 70 ? -12.945 5.742 3.601 1.00 47.12 70 ALA A CA 1
ATOM 532 C C . ALA A 1 70 ? -12.900 7.143 4.217 1.00 47.12 70 ALA A C 1
ATOM 534 O O . ALA A 1 70 ? -12.575 7.318 5.395 1.00 47.12 70 ALA A O 1
ATOM 535 N N . GLU A 1 71 ? -13.277 8.159 3.442 1.00 42.19 71 GLU A N 1
ATOM 536 C CA . GLU A 1 71 ? -13.295 9.530 3.938 1.00 42.19 71 GLU A CA 1
ATOM 537 C C . GLU A 1 71 ? -14.327 9.660 5.065 1.00 42.19 71 GLU A C 1
ATOM 539 O O . GLU A 1 71 ? -15.532 9.484 4.869 1.00 42.19 71 GLU A O 1
ATOM 544 N N . LEU A 1 72 ? -13.853 9.939 6.283 1.00 44.56 72 LEU A N 1
ATOM 545 C CA . LEU A 1 72 ? -14.689 10.180 7.469 1.00 44.56 72 LEU A CA 1
ATOM 546 C C . LEU A 1 72 ? -15.511 11.482 7.354 1.00 44.56 72 LEU A C 1
ATOM 548 O O . LEU A 1 72 ? -16.365 11.762 8.190 1.00 44.56 72 LEU A O 1
ATOM 552 N N . VAL A 1 73 ? -15.259 12.284 6.317 1.00 38.41 73 VAL A N 1
ATOM 553 C CA . VAL A 1 73 ? -15.797 13.639 6.134 1.00 38.41 73 VAL A CA 1
ATOM 554 C C . VAL A 1 73 ? -17.218 13.658 5.548 1.00 38.41 73 VAL A C 1
ATOM 556 O O . VAL A 1 73 ? -17.890 14.678 5.649 1.00 38.41 73 VAL A O 1
ATOM 559 N N . ASP A 1 74 ? -17.722 12.531 5.035 1.00 35.56 74 ASP A N 1
ATOM 560 C CA . ASP A 1 74 ? -19.062 12.434 4.425 1.00 35.56 74 ASP A CA 1
ATOM 561 C C . ASP A 1 74 ? -20.219 12.289 5.421 1.00 35.56 74 ASP A C 1
ATOM 563 O O . ASP A 1 74 ? -21.381 12.162 5.020 1.00 35.56 74 ASP A O 1
ATOM 567 N N . MET A 1 75 ? -19.962 12.289 6.731 1.00 41.72 75 MET A N 1
ATOM 568 C CA . MET A 1 75 ? -21.083 12.123 7.647 1.00 41.72 75 MET A CA 1
ATOM 569 C C . MET A 1 75 ? -21.888 13.417 7.775 1.00 41.72 75 MET A C 1
ATOM 571 O O . MET A 1 75 ? -21.375 14.509 8.027 1.00 41.72 75 MET A O 1
ATOM 575 N N . ARG A 1 76 ? -23.213 13.279 7.702 1.00 41.00 76 ARG A N 1
ATOM 576 C CA . ARG A 1 76 ? -24.128 14.258 8.291 1.00 41.00 76 ARG A CA 1
ATOM 577 C C . ARG A 1 76 ? -24.004 14.128 9.810 1.00 41.00 76 ARG A C 1
ATOM 579 O O . ARG A 1 76 ? -24.723 13.370 10.459 1.00 41.00 76 ARG A O 1
ATOM 586 N N . TRP A 1 77 ? -23.001 14.813 10.353 1.00 45.44 77 TRP A N 1
ATOM 587 C CA . TRP A 1 77 ? -22.653 14.851 11.777 1.00 45.44 77 TRP A CA 1
ATOM 588 C C . TRP A 1 77 ? -23.607 15.729 12.608 1.00 45.44 77 TRP A C 1
ATOM 590 O O . TRP A 1 77 ? -23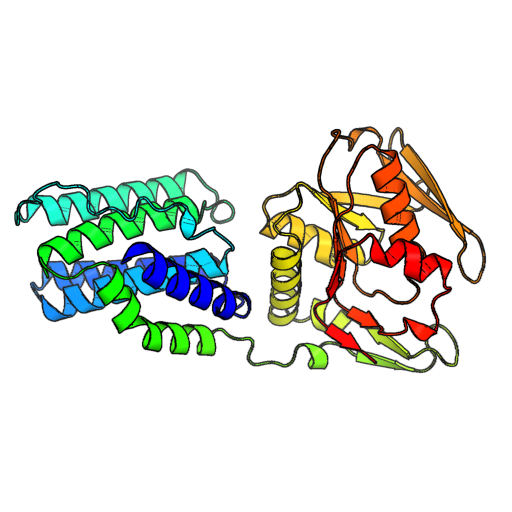.456 15.828 13.825 1.00 45.44 77 TRP A O 1
ATOM 600 N N . GLY A 1 78 ? -24.596 16.362 11.967 1.00 34.66 78 GLY A N 1
ATOM 601 C CA . GLY A 1 78 ? -25.639 17.127 12.640 1.00 34.66 78 GLY A CA 1
ATOM 602 C C . GLY A 1 78 ? -26.553 16.219 13.461 1.00 34.66 78 GLY A C 1
ATOM 603 O O . GLY A 1 78 ? -27.133 15.261 12.950 1.00 34.66 78 GLY A O 1
ATOM 604 N N . PHE A 1 79 ? -26.706 16.532 14.747 1.00 44.00 79 PHE A N 1
ATOM 605 C CA . PHE A 1 79 ? -27.870 16.102 15.513 1.00 44.00 79 PHE A CA 1
ATOM 606 C C . PHE A 1 79 ? -29.043 16.988 15.090 1.00 44.00 79 PHE A C 1
ATOM 608 O O . PHE A 1 79 ? -29.410 17.914 15.808 1.00 44.00 79 PHE A O 1
ATOM 615 N N . ASP A 1 80 ? -29.609 16.737 13.911 1.00 39.31 80 ASP A N 1
ATOM 616 C CA . ASP A 1 80 ? -30.785 17.482 13.471 1.00 39.31 80 ASP A CA 1
ATOM 617 C C . ASP A 1 80 ? -31.989 17.027 14.306 1.00 39.31 80 ASP A C 1
ATOM 619 O O . ASP A 1 80 ? -32.588 15.979 14.078 1.00 39.31 80 ASP A O 1
ATOM 623 N N . GLY A 1 81 ? -32.242 17.777 15.380 1.00 39.12 81 GLY A N 1
ATOM 624 C CA . GLY A 1 81 ? -33.557 18.269 15.795 1.00 39.12 81 GLY A CA 1
ATOM 625 C C . GLY A 1 81 ? -34.673 17.303 16.199 1.00 39.12 81 GLY A C 1
ATOM 626 O O . GLY A 1 81 ? -35.675 17.787 16.714 1.00 39.12 81 GLY A O 1
ATOM 627 N N . GLU A 1 82 ? -34.567 15.988 16.023 1.00 44.12 82 GLU A N 1
ATOM 628 C CA . GLU A 1 82 ? -35.690 15.100 16.346 1.00 44.12 82 GLU A CA 1
ATOM 629 C C . GLU A 1 82 ? -35.605 14.528 17.764 1.00 44.12 82 GLU A C 1
ATOM 631 O O . GLU A 1 82 ? -34.686 13.786 18.128 1.00 44.12 82 GLU A O 1
ATOM 636 N N . TYR A 1 83 ? -36.614 14.881 18.561 1.00 43.06 83 TYR A N 1
ATOM 637 C CA . TYR A 1 83 ? -36.918 14.313 19.866 1.00 43.06 83 TYR A CA 1
ATOM 638 C C . TYR A 1 83 ? -37.110 12.795 19.735 1.00 43.06 83 TYR A C 1
ATOM 640 O O . TYR A 1 83 ? -38.139 12.327 19.253 1.00 43.06 83 TYR A O 1
ATOM 648 N N . VAL A 1 84 ? -36.121 12.005 20.157 1.00 49.44 84 VAL A N 1
ATOM 649 C CA . VAL A 1 84 ? -36.240 10.540 20.156 1.00 49.44 84 VAL A CA 1
ATOM 650 C C . VAL A 1 84 ? -36.936 10.135 21.442 1.00 49.44 84 VAL A C 1
ATOM 652 O O . VAL A 1 84 ? -36.421 10.363 22.539 1.00 49.44 84 VAL A O 1
ATOM 655 N N . SER A 1 85 ? -38.132 9.563 21.317 1.00 47.50 85 SER A N 1
ATOM 656 C CA . SER A 1 85 ? -38.857 9.055 22.478 1.00 47.50 85 SER A CA 1
ATOM 657 C C . SER A 1 85 ? -38.026 7.969 23.184 1.00 47.50 85 SER A C 1
ATOM 659 O O . SER A 1 85 ? -37.409 7.131 22.527 1.00 47.50 85 SER A O 1
ATOM 661 N N . ARG A 1 86 ? -38.026 7.950 24.525 1.00 54.53 86 ARG A N 1
ATOM 662 C CA . ARG A 1 86 ? -37.408 6.889 25.356 1.00 54.53 86 ARG A CA 1
ATOM 663 C C . ARG A 1 86 ? -38.220 5.588 25.345 1.00 54.53 86 ARG A C 1
ATOM 665 O O . ARG A 1 86 ? -38.245 4.863 26.335 1.00 54.53 86 ARG A O 1
ATOM 672 N N . SER A 1 87 ? -38.942 5.304 24.271 1.00 61.28 87 SER A N 1
ATOM 673 C CA . SER A 1 87 ? -39.666 4.047 24.210 1.00 61.28 87 SER A CA 1
ATOM 674 C C . SER A 1 87 ? -38.711 2.917 23.854 1.00 61.28 87 SER A C 1
ATOM 676 O O . SER A 1 87 ? -37.833 3.042 22.996 1.00 61.28 87 SER A O 1
ATOM 678 N N . TYR A 1 88 ? -38.925 1.790 24.517 1.00 62.50 88 TYR A N 1
ATOM 679 C CA . TYR A 1 88 ? -38.320 0.499 24.216 1.00 62.50 88 TYR A CA 1
ATOM 680 C C . TYR A 1 88 ? -38.438 0.182 22.718 1.00 62.50 88 TYR A C 1
ATOM 682 O O . TYR A 1 88 ? -37.491 -0.310 22.105 1.00 62.50 88 TYR A O 1
ATOM 690 N N . GLU A 1 89 ? -39.558 0.578 22.103 1.00 64.44 89 GLU A N 1
ATOM 691 C CA . GLU A 1 89 ? -39.790 0.455 20.667 1.00 64.44 89 GLU A CA 1
ATOM 692 C C . GLU A 1 89 ? -38.695 1.122 19.822 1.00 64.44 89 GLU A C 1
ATOM 694 O O . GLU A 1 89 ? -38.297 0.555 18.812 1.00 64.44 89 GLU A O 1
ATOM 699 N N . HIS A 1 90 ? -38.150 2.276 20.222 1.00 66.25 90 HIS A N 1
ATOM 700 C CA . HIS A 1 90 ? -37.128 2.976 19.433 1.00 66.25 90 HIS A CA 1
ATOM 701 C C . HIS A 1 90 ? -35.755 2.296 19.484 1.00 66.25 90 HIS A C 1
ATOM 703 O O . HIS A 1 90 ? -35.076 2.230 18.457 1.00 66.25 90 HIS A O 1
ATOM 709 N N . LEU A 1 91 ? -35.358 1.751 20.639 1.00 66.00 91 LEU A N 1
ATOM 710 C CA . LEU A 1 91 ? -34.129 0.956 20.766 1.00 66.00 91 LEU A CA 1
ATOM 711 C C . LEU A 1 91 ? -34.210 -0.318 19.921 1.00 66.00 91 LEU A C 1
ATOM 713 O O . LEU A 1 91 ? -33.322 -0.587 19.111 1.00 66.00 91 LEU A O 1
ATOM 717 N N . PHE A 1 92 ? -35.301 -1.072 20.071 1.00 66.25 92 PHE A N 1
ATOM 718 C CA . PHE A 1 92 ? -35.511 -2.315 19.331 1.00 66.25 92 PHE A CA 1
ATOM 719 C C . PHE A 1 92 ? -35.680 -2.072 17.830 1.00 66.25 92 PHE A C 1
ATOM 721 O O . PHE A 1 92 ? -35.125 -2.820 17.028 1.00 66.25 92 PHE A O 1
ATOM 728 N N . LEU A 1 93 ? -36.371 -1.003 17.427 1.00 69.12 93 LEU A N 1
ATOM 729 C CA . LEU A 1 93 ? -36.502 -0.626 16.021 1.00 69.12 93 LEU A CA 1
ATOM 730 C C . LEU A 1 93 ? -35.157 -0.192 15.423 1.00 69.12 93 LEU A C 1
ATOM 732 O O . LEU A 1 93 ? -34.872 -0.521 14.272 1.00 69.12 93 LEU A O 1
ATOM 736 N N . GLY A 1 94 ? -34.321 0.514 16.190 1.00 69.81 94 GLY A N 1
ATOM 737 C CA . GLY A 1 94 ? -32.955 0.859 15.795 1.00 69.81 94 GLY A CA 1
ATOM 738 C C . GLY A 1 94 ? -32.096 -0.384 15.557 1.00 69.81 94 GLY A C 1
ATOM 739 O O . GLY A 1 94 ? -31.503 -0.521 14.487 1.00 69.81 94 GLY A O 1
ATOM 740 N N . LEU A 1 95 ? -32.103 -1.322 16.509 1.00 69.56 95 LEU A N 1
ATOM 741 C CA . LEU A 1 95 ? -31.386 -2.598 16.406 1.00 69.56 95 LEU A CA 1
ATOM 742 C C . LEU A 1 95 ? -31.896 -3.445 15.235 1.00 69.56 95 LEU A C 1
ATOM 744 O O . LEU A 1 95 ? -31.112 -4.010 14.474 1.00 69.56 95 LEU A O 1
ATOM 748 N N . TRP A 1 96 ? -33.214 -3.509 15.056 1.00 71.38 96 TRP A N 1
ATOM 749 C CA . TRP A 1 96 ? -33.832 -4.246 13.962 1.00 71.38 96 TRP A CA 1
ATOM 750 C C . TRP A 1 96 ? -33.449 -3.658 12.599 1.00 71.38 96 TRP A C 1
ATOM 752 O O . TRP A 1 96 ? -33.027 -4.400 11.712 1.00 71.38 96 TRP A O 1
ATOM 762 N N . LYS A 1 97 ? -33.507 -2.327 12.440 1.00 73.00 97 LYS A N 1
ATOM 763 C CA . LYS A 1 97 ? -33.059 -1.630 11.221 1.00 73.00 97 LYS A CA 1
ATOM 764 C C . LYS A 1 97 ? -31.575 -1.863 10.944 1.00 73.00 97 LYS A C 1
ATOM 766 O O . LYS A 1 97 ? -31.208 -2.072 9.788 1.00 73.00 97 LYS A O 1
ATOM 771 N N . TRP A 1 98 ? -30.734 -1.839 11.979 1.00 76.88 98 TRP A N 1
ATOM 772 C CA . TRP A 1 98 ? -29.315 -2.168 11.857 1.00 76.88 98 TRP A CA 1
ATOM 773 C C . TRP A 1 98 ? -29.130 -3.595 11.344 1.00 76.88 98 TRP A C 1
ATOM 775 O O . TRP A 1 98 ? -28.517 -3.785 10.298 1.00 76.88 98 TRP A O 1
ATOM 785 N N . ASN A 1 99 ? -29.751 -4.583 11.996 1.00 74.00 99 ASN A N 1
ATOM 786 C CA . ASN A 1 99 ? -29.641 -5.984 11.598 1.00 74.00 99 ASN A CA 1
ATOM 787 C C . ASN A 1 99 ? -30.120 -6.200 10.153 1.00 74.00 99 ASN A C 1
ATOM 789 O O . ASN A 1 99 ? -29.426 -6.841 9.375 1.00 74.00 99 ASN A O 1
ATOM 793 N N . GLN A 1 100 ? -31.243 -5.600 9.745 1.00 73.94 100 GLN A N 1
ATOM 794 C CA . GLN A 1 100 ? -31.716 -5.666 8.355 1.00 73.94 100 GLN A CA 1
ATOM 795 C C . GLN A 1 100 ? -30.688 -5.110 7.362 1.00 73.94 100 GLN A C 1
ATOM 797 O O . GLN A 1 100 ? -30.427 -5.737 6.337 1.00 73.94 100 GLN A O 1
ATOM 802 N N . LYS A 1 101 ? -30.057 -3.969 7.672 1.00 73.81 101 LYS A N 1
ATOM 803 C CA . LYS A 1 101 ? -28.991 -3.405 6.832 1.00 73.81 101 LYS A CA 1
ATOM 804 C C . LYS A 1 101 ? -27.777 -4.330 6.763 1.00 73.81 101 LYS A C 1
ATOM 806 O O . LYS A 1 101 ? -27.274 -4.557 5.671 1.00 73.81 101 LYS A O 1
ATOM 811 N N . ILE A 1 102 ? -27.340 -4.907 7.882 1.00 71.38 102 ILE A N 1
ATOM 812 C CA . ILE A 1 102 ? -26.209 -5.847 7.906 1.00 71.38 102 ILE A CA 1
ATOM 813 C C . ILE A 1 102 ? -26.518 -7.123 7.117 1.00 71.38 102 ILE A C 1
ATOM 815 O O . ILE A 1 102 ? -25.683 -7.572 6.337 1.00 71.38 102 ILE A O 1
ATOM 819 N N . GLN A 1 103 ? -27.715 -7.694 7.264 1.00 68.88 103 GLN A N 1
ATOM 820 C CA . GLN A 1 103 ? -28.126 -8.873 6.494 1.00 68.88 103 GLN A CA 1
ATOM 821 C C . GLN A 1 103 ? -28.248 -8.558 5.000 1.00 68.88 103 GLN A C 1
ATOM 823 O O . GLN A 1 103 ? -27.814 -9.348 4.166 1.00 68.88 103 GLN A O 1
ATOM 828 N N . ALA A 1 104 ? -28.763 -7.378 4.648 1.00 69.56 104 ALA A N 1
ATOM 829 C CA . ALA A 1 104 ? -28.793 -6.920 3.265 1.00 69.56 104 ALA A CA 1
ATOM 830 C C . ALA A 1 104 ? -27.378 -6.743 2.695 1.00 69.56 104 ALA A C 1
ATOM 832 O O . ALA A 1 104 ? -27.139 -7.140 1.559 1.00 69.56 104 ALA A O 1
ATOM 833 N N . LEU A 1 105 ? -26.430 -6.207 3.473 1.00 64.50 105 LEU A N 1
ATOM 834 C CA . LEU A 1 105 ? -25.021 -6.117 3.071 1.00 64.50 105 LEU A CA 1
ATOM 835 C C . LEU A 1 105 ? -24.410 -7.508 2.857 1.00 64.50 105 LEU A C 1
ATOM 837 O O . LEU A 1 105 ? -23.780 -7.732 1.830 1.00 64.50 105 LEU A O 1
ATOM 841 N N . ARG A 1 106 ? -24.680 -8.460 3.761 1.00 64.56 106 ARG A N 1
ATOM 842 C CA . ARG A 1 106 ? -24.245 -9.864 3.647 1.00 64.56 106 ARG A CA 1
ATOM 843 C C . ARG A 1 106 ? -24.802 -10.581 2.416 1.00 64.56 106 ARG A C 1
ATOM 845 O O . ARG A 1 106 ? -24.158 -11.493 1.917 1.00 64.56 106 ARG A O 1
ATOM 852 N N . TRP A 1 107 ? -26.005 -10.218 1.974 1.00 62.03 107 TRP A N 1
ATOM 853 C CA . TRP A 1 107 ? -26.674 -10.848 0.833 1.00 62.03 107 TRP A CA 1
ATOM 854 C C . TRP A 1 107 ? -26.299 -10.215 -0.510 1.00 62.03 107 TRP A C 1
ATOM 856 O O . TRP A 1 107 ? -26.256 -10.892 -1.534 1.00 62.03 107 TRP A O 1
ATOM 866 N N . ARG A 1 108 ? -26.089 -8.896 -0.524 1.00 50.69 108 ARG A N 1
ATOM 867 C CA . ARG A 1 108 ? -25.937 -8.102 -1.752 1.00 50.69 108 ARG A CA 1
ATOM 868 C C . ARG A 1 108 ? -24.501 -8.051 -2.264 1.00 50.69 108 ARG A C 1
ATOM 870 O O . ARG A 1 108 ? -24.304 -7.774 -3.442 1.00 50.69 108 ARG A O 1
ATOM 877 N N . TYR A 1 109 ? -23.538 -8.328 -1.395 1.00 49.88 109 TYR A N 1
ATOM 878 C CA . TYR A 1 109 ? -22.119 -8.353 -1.707 1.00 49.88 109 TYR A CA 1
ATOM 879 C C . TYR A 1 109 ? -21.567 -9.751 -1.416 1.00 49.88 109 TYR A C 1
ATOM 881 O O . TYR A 1 109 ? -21.956 -10.381 -0.430 1.00 49.88 109 TYR A O 1
ATOM 889 N N . SER A 1 110 ? -20.653 -10.246 -2.259 1.00 48.69 110 SER A N 1
ATOM 890 C CA . SER A 1 110 ? -19.759 -11.328 -1.832 1.00 48.69 110 SER A CA 1
ATOM 891 C C . SER A 1 110 ? -19.006 -10.850 -0.573 1.00 48.69 110 SER A C 1
ATOM 893 O O . SER A 1 110 ? -18.917 -9.639 -0.346 1.00 48.69 110 SER A O 1
ATOM 895 N N . ARG A 1 111 ? -18.475 -11.741 0.283 1.00 46.62 111 ARG A N 1
ATOM 896 C CA . ARG A 1 111 ? -17.663 -11.298 1.447 1.00 46.62 111 ARG A CA 1
ATOM 897 C C . ARG A 1 111 ? -16.556 -10.307 1.044 1.00 46.62 111 ARG A C 1
ATOM 899 O O . ARG A 1 111 ? -16.208 -9.451 1.847 1.00 46.62 111 ARG A O 1
ATOM 906 N N . ASP A 1 112 ? -16.123 -10.357 -0.214 1.00 39.12 112 ASP A N 1
ATOM 907 C CA . ASP A 1 112 ? -15.063 -9.534 -0.786 1.00 39.12 112 ASP A CA 1
ATOM 908 C C . ASP A 1 112 ? -15.516 -8.145 -1.304 1.00 39.12 112 ASP A C 1
ATOM 910 O O . ASP A 1 112 ? -14.660 -7.308 -1.573 1.00 39.12 112 ASP A O 1
ATOM 914 N N . ASP A 1 113 ? -16.824 -7.848 -1.403 1.00 43.41 113 ASP A N 1
ATOM 915 C CA . ASP A 1 113 ? -17.356 -6.606 -2.020 1.00 43.41 113 ASP A CA 1
ATOM 916 C C . ASP A 1 113 ? -18.072 -5.652 -1.038 1.00 43.41 113 ASP A C 1
ATOM 918 O O . ASP A 1 113 ? -18.874 -4.801 -1.435 1.00 43.41 113 ASP A O 1
ATOM 922 N N . TRP A 1 114 ? -17.848 -5.780 0.270 1.00 55.97 114 TRP A N 1
ATOM 923 C CA . TRP A 1 114 ? -18.532 -4.931 1.250 1.00 55.97 114 TRP A CA 1
ATOM 924 C C . TRP A 1 114 ? -18.178 -3.450 1.068 1.00 55.97 114 TRP A C 1
ATOM 926 O O . TRP A 1 114 ? -17.024 -3.040 1.177 1.00 55.97 114 TRP A O 1
ATOM 936 N N . CYS A 1 115 ? -19.196 -2.602 0.912 1.00 58.81 115 CYS A N 1
ATOM 937 C CA . CYS A 1 115 ? -19.002 -1.160 1.001 1.00 58.81 115 CYS A CA 1
ATOM 938 C C . CYS A 1 115 ? -18.849 -0.755 2.477 1.00 58.81 115 CYS A C 1
ATOM 940 O O . CYS A 1 115 ? -19.836 -0.626 3.207 1.00 58.81 115 CYS A O 1
ATOM 942 N N . VAL A 1 116 ? -17.607 -0.539 2.913 1.00 54.97 116 VAL A N 1
ATOM 943 C CA . VAL A 1 116 ? -17.230 -0.044 4.255 1.00 54.97 116 VAL A CA 1
ATOM 944 C C . VAL A 1 116 ? -18.065 1.159 4.659 1.00 54.97 116 VAL A C 1
ATOM 946 O O . VAL A 1 116 ? -18.552 1.240 5.782 1.00 54.97 116 VAL A O 1
ATOM 949 N N . THR A 1 117 ? -18.295 2.061 3.708 1.00 57.56 117 THR A N 1
ATOM 950 C CA . THR A 1 117 ? -19.129 3.250 3.863 1.00 57.56 117 THR A CA 1
ATOM 951 C C . THR A 1 117 ? -20.543 2.892 4.320 1.00 57.56 117 THR A C 1
ATOM 953 O O . THR A 1 117 ? -21.061 3.515 5.241 1.00 57.56 117 THR A O 1
ATOM 956 N N . SER A 1 118 ? -21.154 1.846 3.757 1.00 65.50 118 SER A N 1
ATOM 957 C CA . SER A 1 118 ? -22.503 1.407 4.132 1.00 65.50 118 SER A CA 1
ATOM 958 C C . SER A 1 118 ? -22.554 0.710 5.496 1.00 65.50 118 SER A C 1
ATOM 960 O O . SER A 1 118 ? -23.508 0.917 6.249 1.00 65.50 118 SER A O 1
ATOM 962 N N . LEU A 1 119 ? -21.539 -0.093 5.845 1.00 66.19 119 LEU A N 1
ATOM 963 C CA . LEU A 1 119 ? -21.409 -0.693 7.185 1.00 66.19 119 LEU A CA 1
ATOM 964 C C . LEU A 1 119 ? -21.225 0.391 8.255 1.00 66.19 119 LEU A C 1
ATOM 966 O O . LEU A 1 119 ? -21.866 0.366 9.313 1.00 66.19 119 LEU A O 1
ATOM 970 N N . ARG A 1 120 ? -20.373 1.367 7.937 1.00 65.38 120 ARG A N 1
ATOM 971 C CA . ARG A 1 120 ? -20.103 2.558 8.732 1.00 65.38 120 ARG A CA 1
ATOM 972 C C . ARG A 1 120 ? -21.372 3.354 8.984 1.00 65.38 120 ARG A C 1
ATOM 974 O O . ARG A 1 120 ? -21.725 3.584 10.135 1.00 65.38 120 ARG A O 1
ATOM 981 N N . GLU A 1 121 ? -22.104 3.707 7.932 1.00 68.50 121 GLU A N 1
ATOM 982 C CA . GLU A 1 121 ? -23.372 4.432 8.037 1.00 68.50 121 GLU A CA 1
ATOM 983 C C . GLU A 1 121 ? -24.406 3.676 8.872 1.00 68.50 121 GLU A C 1
ATOM 985 O O . GLU A 1 121 ? -25.011 4.253 9.775 1.00 68.50 121 GLU A O 1
ATOM 990 N N . ALA A 1 122 ? -24.603 2.381 8.604 1.00 70.00 122 ALA A N 1
ATOM 991 C CA . ALA A 1 122 ? -25.572 1.574 9.337 1.00 70.00 122 ALA A CA 1
ATOM 992 C C . ALA A 1 122 ? -25.271 1.568 10.841 1.00 70.00 122 ALA A C 1
ATOM 994 O O . ALA A 1 122 ? -26.179 1.770 11.651 1.00 70.00 122 ALA A O 1
ATOM 995 N N . THR A 1 123 ? -24.005 1.375 11.210 1.00 69.50 123 THR A N 1
ATOM 996 C CA . THR A 1 123 ? -23.602 1.257 12.614 1.00 69.50 123 THR A CA 1
ATOM 997 C C . THR A 1 123 ? -23.570 2.604 13.324 1.00 69.50 123 THR A C 1
ATOM 999 O O . THR A 1 123 ? -24.072 2.699 14.441 1.00 69.50 123 THR A O 1
ATOM 1002 N N . CYS A 1 124 ? -23.098 3.674 12.679 1.00 68.19 124 CYS A N 1
ATOM 1003 C CA . CYS A 1 124 ? -23.165 5.019 13.252 1.00 68.19 124 CYS A CA 1
ATOM 1004 C C . CYS A 1 124 ? -24.611 5.442 13.552 1.00 68.19 124 CYS A C 1
ATOM 1006 O O . CYS A 1 124 ? -24.875 5.987 14.623 1.00 68.19 124 CYS A O 1
ATOM 1008 N N . GLU A 1 125 ? -25.560 5.158 12.654 1.00 70.69 125 GLU A N 1
ATOM 1009 C CA . GLU A 1 125 ? -26.980 5.449 12.888 1.00 70.69 125 GLU A CA 1
ATOM 1010 C C . GLU A 1 125 ? -27.541 4.679 14.087 1.00 70.69 125 GLU A C 1
ATOM 1012 O O . GLU A 1 125 ? -28.241 5.249 14.923 1.00 70.69 125 GLU A O 1
ATOM 1017 N N . PHE A 1 126 ? -27.191 3.400 14.221 1.00 73.38 126 PHE A N 1
ATOM 1018 C CA . PHE A 1 126 ? -27.629 2.595 15.356 1.00 73.38 126 PHE A CA 1
ATOM 1019 C C . PHE A 1 126 ? -27.064 3.103 16.684 1.00 73.38 126 PHE A C 1
ATOM 1021 O O . PHE A 1 126 ? -27.805 3.272 17.653 1.00 73.38 126 PHE A O 1
ATOM 1028 N N . VAL A 1 127 ? -25.770 3.424 16.732 1.00 68.25 127 VAL A N 1
ATOM 1029 C CA . VAL A 1 127 ? -25.167 3.884 17.982 1.00 68.25 127 VAL A CA 1
ATOM 1030 C C . VAL A 1 127 ? -25.678 5.271 18.391 1.00 68.25 127 VAL A C 1
ATOM 1032 O O . VAL A 1 127 ? -25.871 5.520 19.583 1.00 68.25 127 VAL A O 1
ATOM 1035 N N . LYS A 1 128 ? -26.006 6.157 17.438 1.00 69.06 128 LYS A N 1
ATOM 1036 C CA . LYS A 1 128 ? -26.689 7.431 17.741 1.00 69.06 128 LYS A CA 1
ATOM 1037 C C . LYS A 1 128 ? -27.995 7.211 18.514 1.00 69.06 128 LYS A C 1
ATOM 1039 O O . LYS A 1 128 ? -28.268 7.959 19.452 1.00 69.06 128 LYS A O 1
ATOM 1044 N N . VAL A 1 129 ? -28.785 6.194 18.151 1.00 69.25 129 VAL A N 1
ATOM 1045 C CA . VAL A 1 129 ? -30.036 5.852 18.855 1.00 69.25 129 VAL A CA 1
ATOM 1046 C C . VAL A 1 129 ? -29.754 5.474 20.310 1.00 69.25 129 VAL A C 1
ATOM 1048 O O . VAL A 1 129 ? -30.442 5.947 21.214 1.00 69.25 129 VAL A O 1
ATOM 1051 N N . ILE A 1 130 ? -28.710 4.681 20.551 1.00 68.94 130 ILE A N 1
ATOM 1052 C CA . ILE A 1 130 ? -28.360 4.205 21.895 1.00 68.94 130 ILE A CA 1
ATOM 1053 C C . ILE A 1 130 ? -27.806 5.329 22.761 1.00 68.94 130 ILE A C 1
ATOM 1055 O O . ILE A 1 130 ? -28.234 5.489 23.903 1.00 68.94 130 ILE A O 1
ATOM 1059 N N . LEU A 1 131 ? -26.904 6.152 22.226 1.00 66.56 131 LEU A N 1
ATOM 1060 C CA . LEU A 1 131 ? -26.361 7.285 22.972 1.00 66.56 131 LEU A CA 1
ATOM 1061 C C . LEU A 1 131 ? -27.470 8.254 23.390 1.00 66.56 131 LEU A C 1
ATOM 1063 O O . LEU A 1 131 ? -27.519 8.617 24.558 1.00 66.56 131 LEU A O 1
ATOM 1067 N N . ARG A 1 132 ? -28.426 8.571 22.501 1.00 67.50 132 ARG A N 1
ATOM 1068 C CA . ARG A 1 132 ? -29.599 9.399 22.851 1.00 67.50 132 ARG A CA 1
ATOM 1069 C C . ARG A 1 132 ? -30.463 8.775 23.952 1.00 67.50 132 ARG A C 1
ATOM 1071 O O . ARG A 1 132 ? -31.071 9.503 24.740 1.00 67.50 132 ARG A O 1
ATOM 1078 N N . TYR A 1 133 ? -30.541 7.446 24.005 1.00 67.38 133 TYR A N 1
ATOM 1079 C CA . TYR A 1 133 ? -31.297 6.739 25.037 1.00 67.38 133 TYR A CA 1
ATOM 1080 C C . TYR A 1 133 ? -30.608 6.816 26.407 1.00 67.38 133 TYR A C 1
ATOM 1082 O O . TYR A 1 133 ? -31.261 7.105 27.414 1.00 67.38 133 TYR A O 1
ATOM 1090 N N . VAL A 1 134 ? -29.291 6.589 26.435 1.00 67.12 134 VAL A N 1
ATOM 1091 C CA . VAL A 1 134 ? -28.503 6.443 27.668 1.00 67.12 134 VAL A CA 1
ATOM 1092 C C . VAL A 1 134 ? -28.006 7.787 28.218 1.00 67.12 134 VAL A C 1
ATOM 1094 O O . VAL A 1 134 ? -27.893 7.939 29.433 1.00 67.12 134 VAL A O 1
ATOM 1097 N N . ASP A 1 135 ? -27.742 8.779 27.365 1.00 67.44 135 ASP A N 1
ATOM 1098 C CA . ASP A 1 135 ? -27.215 10.087 27.763 1.00 67.44 135 ASP A CA 1
ATOM 1099 C C . ASP A 1 135 ? -27.695 11.215 26.825 1.00 67.44 135 ASP A C 1
ATOM 1101 O O . ASP A 1 135 ? -27.275 11.318 25.674 1.00 67.44 135 ASP A O 1
ATOM 1105 N N . ARG A 1 136 ? -28.584 12.086 27.329 1.00 61.72 136 ARG A N 1
ATOM 1106 C CA . ARG A 1 136 ? -29.205 13.172 26.543 1.00 61.72 136 ARG A CA 1
ATOM 1107 C C . ARG A 1 136 ? -28.230 14.276 26.135 1.00 61.72 136 ARG A C 1
ATOM 1109 O O . ARG A 1 136 ? -28.515 14.968 25.163 1.00 61.72 136 ARG A O 1
ATOM 1116 N N . GLU A 1 137 ? -27.141 14.459 26.878 1.00 58.94 137 GLU A N 1
ATOM 1117 C CA . GLU A 1 137 ? -26.183 15.548 26.646 1.00 58.94 137 GLU A CA 1
ATOM 1118 C C . GLU A 1 137 ? -24.858 15.059 26.062 1.00 58.94 137 GLU A C 1
ATOM 1120 O O . GLU A 1 137 ? -24.029 15.874 25.654 1.00 58.94 137 GLU A O 1
ATOM 1125 N N . ALA A 1 138 ? -24.662 13.738 25.972 1.00 58.50 138 ALA A N 1
ATOM 1126 C CA . ALA A 1 138 ? -23.508 13.165 25.301 1.00 58.50 138 ALA A CA 1
ATOM 1127 C C . ALA A 1 138 ? -23.509 13.549 23.821 1.00 58.50 138 ALA A C 1
ATOM 1129 O O . ALA A 1 138 ? -24.223 12.986 22.988 1.00 58.50 138 ALA A O 1
ATOM 1130 N N . SER A 1 139 ? -22.632 14.485 23.480 1.00 60.06 139 SER A N 1
ATOM 1131 C CA . SER A 1 139 ? -22.275 14.727 22.092 1.00 60.06 139 SER A CA 1
ATOM 1132 C C . SER A 1 139 ? -21.410 13.579 21.575 1.00 60.06 139 SER A C 1
ATOM 1134 O O . SER A 1 139 ? -20.564 13.028 22.287 1.00 60.06 139 SER A O 1
ATOM 1136 N N . LEU A 1 140 ? -21.568 13.248 20.295 1.00 56.38 140 LEU A N 1
ATOM 1137 C CA . LEU A 1 140 ? -20.723 12.260 19.624 1.00 56.38 140 LEU A CA 1
ATOM 1138 C C . LEU A 1 140 ? -19.231 12.614 19.740 1.00 56.38 140 LEU A C 1
ATOM 1140 O O . LEU A 1 140 ? -18.405 11.733 19.945 1.00 56.38 140 LEU A O 1
ATOM 1144 N N . SER A 1 141 ? -18.899 13.909 19.714 1.00 58.88 141 SER A N 1
ATOM 1145 C CA . SER A 1 141 ? -17.545 14.412 19.956 1.00 58.88 141 SER A CA 1
ATOM 1146 C C . SER A 1 141 ? -16.980 14.010 21.315 1.00 58.88 141 SER A C 1
ATOM 1148 O O . SER A 1 141 ? -15.835 13.586 21.373 1.00 58.88 141 SER A O 1
ATOM 1150 N N . GLN A 1 142 ? -17.765 14.075 22.393 1.00 64.81 142 GLN A N 1
ATOM 1151 C CA . GLN A 1 142 ? -17.303 13.665 23.726 1.00 64.81 142 GLN A CA 1
ATOM 1152 C C . GLN A 1 142 ? -17.110 12.150 23.822 1.00 64.81 142 GLN A C 1
ATOM 1154 O O . GLN A 1 142 ? -16.203 11.687 24.510 1.00 64.81 142 GLN A O 1
ATOM 1159 N N . VAL A 1 143 ? -17.947 11.369 23.132 1.00 63.62 143 VAL A N 1
ATOM 1160 C CA . VAL A 1 143 ? -17.800 9.907 23.068 1.00 63.62 143 VAL A CA 1
ATOM 1161 C C . VAL A 1 143 ? -16.536 9.530 22.302 1.00 63.62 143 VAL A C 1
ATOM 1163 O O . VAL A 1 143 ? -15.788 8.669 22.761 1.00 63.62 143 VAL A O 1
ATOM 1166 N N . VAL A 1 144 ? -16.263 10.198 21.180 1.00 58.56 144 VAL A N 1
ATOM 1167 C CA . VAL A 1 144 ? -15.032 10.007 20.404 1.00 58.56 144 VAL A CA 1
ATOM 1168 C C . VAL A 1 144 ? -13.812 10.440 21.222 1.00 58.56 144 VAL A C 1
ATOM 1170 O O . VAL A 1 144 ? -12.898 9.645 21.399 1.00 58.56 144 VAL A O 1
ATOM 1173 N N . GLU A 1 145 ? -13.823 11.643 21.808 1.00 63.56 145 GLU A N 1
ATOM 1174 C CA . GLU A 1 145 ? -12.714 12.191 22.605 1.00 63.56 145 GLU A CA 1
ATOM 1175 C C . GLU A 1 145 ? -12.376 11.275 23.796 1.00 63.56 145 GLU A C 1
ATOM 1177 O O . GLU A 1 145 ? -11.220 10.889 23.966 1.00 63.56 145 GLU A O 1
ATOM 1182 N N . LYS A 1 146 ? -13.387 10.809 24.544 1.00 66.12 146 LYS A N 1
ATOM 1183 C CA . LYS A 1 146 ? -13.218 9.917 25.705 1.00 66.12 146 LYS A CA 1
ATOM 1184 C C . LYS A 1 146 ? -12.691 8.525 25.345 1.00 66.12 146 LYS A C 1
ATOM 1186 O O . LYS A 1 146 ? -12.074 7.874 26.185 1.00 66.12 146 LYS A O 1
ATOM 1191 N N . ASN A 1 147 ? -12.946 8.052 24.128 1.00 63.25 147 ASN A N 1
ATOM 1192 C CA . ASN A 1 147 ? -12.467 6.748 23.679 1.00 63.25 147 ASN A CA 1
ATOM 1193 C C . ASN A 1 147 ? -11.205 6.829 22.802 1.00 63.25 147 ASN A C 1
ATOM 1195 O O . ASN A 1 147 ? -10.673 5.784 22.426 1.00 63.25 147 ASN A O 1
ATOM 1199 N N . THR A 1 148 ? -10.673 8.034 22.561 1.00 61.94 148 THR A N 1
ATOM 1200 C CA . THR A 1 148 ? -9.443 8.264 21.784 1.00 61.94 148 THR A CA 1
ATOM 1201 C C . THR A 1 148 ? -8.268 7.453 22.295 1.00 61.94 148 THR A C 1
ATOM 1203 O O . THR A 1 148 ? -7.602 6.783 21.520 1.00 61.94 148 THR A O 1
ATOM 1206 N N . GLU A 1 149 ? -8.019 7.427 23.601 1.00 62.19 149 GLU A N 1
ATOM 1207 C CA . GLU A 1 149 ? -6.877 6.677 24.138 1.00 62.19 149 GLU A CA 1
ATOM 1208 C C . GLU A 1 149 ? -7.020 5.159 23.972 1.00 62.19 149 GLU A C 1
ATOM 1210 O O . GLU A 1 149 ? -6.045 4.472 23.666 1.00 62.19 149 GLU A O 1
ATOM 1215 N N . LYS A 1 150 ? -8.230 4.612 24.155 1.00 62.03 150 LYS A N 1
ATOM 1216 C CA . LYS A 1 150 ? -8.495 3.183 23.912 1.00 62.03 150 LYS A CA 1
ATOM 1217 C C . LYS A 1 150 ? -8.284 2.840 22.442 1.00 62.03 150 LYS A C 1
ATOM 1219 O O . LYS A 1 150 ? -7.719 1.794 22.132 1.00 62.03 150 LYS A O 1
ATOM 1224 N N . PHE A 1 151 ? -8.743 3.723 21.562 1.00 55.78 151 PHE A N 1
ATOM 1225 C CA . PHE A 1 151 ? -8.543 3.614 20.129 1.00 55.78 151 PHE A CA 1
ATOM 1226 C C . PHE A 1 151 ? -7.053 3.623 19.783 1.00 55.78 151 PHE A C 1
ATOM 1228 O O . PHE A 1 151 ? -6.593 2.711 19.109 1.00 55.78 151 PHE A O 1
ATOM 1235 N N . LEU A 1 152 ? -6.284 4.592 20.293 1.00 54.47 152 LEU A N 1
ATOM 1236 C CA . LEU A 1 152 ? -4.844 4.701 20.036 1.00 54.47 152 LEU A CA 1
ATOM 1237 C C . LEU A 1 152 ? -4.106 3.434 20.479 1.00 54.47 152 LEU A C 1
ATOM 1239 O O . LEU A 1 152 ? -3.307 2.895 19.722 1.00 54.47 152 LEU A O 1
ATOM 1243 N N . LYS A 1 153 ? -4.461 2.886 21.647 1.00 60.84 153 LYS A N 1
ATOM 1244 C CA . LYS A 1 153 ? -3.941 1.595 22.125 1.00 60.84 153 LYS A CA 1
ATOM 1245 C C . LYS A 1 153 ? -4.314 0.418 21.217 1.00 60.84 153 LYS A C 1
ATOM 1247 O O . LYS A 1 153 ? -3.513 -0.498 21.060 1.00 60.84 153 LYS A O 1
ATOM 1252 N N . ARG A 1 154 ? -5.521 0.409 20.637 1.00 56.03 154 ARG A N 1
ATOM 1253 C CA . ARG A 1 154 ? -5.942 -0.619 19.667 1.00 56.03 154 ARG A CA 1
ATOM 1254 C C . ARG A 1 154 ? -5.168 -0.473 18.359 1.00 56.03 154 ARG A C 1
ATOM 1256 O O . ARG A 1 154 ? -4.666 -1.473 17.866 1.00 56.03 154 ARG A O 1
ATOM 1263 N N . VAL A 1 155 ? -5.011 0.744 17.841 1.00 49.72 155 VAL A N 1
ATOM 1264 C CA . VAL A 1 155 ? -4.204 1.004 16.642 1.00 49.72 155 VAL A CA 1
ATOM 1265 C C . VAL A 1 155 ? -2.748 0.602 16.855 1.00 49.72 155 VAL A C 1
ATOM 1267 O O . VAL A 1 155 ? -2.186 -0.079 16.007 1.00 49.72 155 VAL A O 1
ATOM 1270 N N . ASP A 1 156 ? -2.157 0.916 18.008 1.00 52.06 156 ASP A N 1
ATOM 1271 C CA . ASP A 1 156 ? -0.811 0.450 18.359 1.00 52.06 156 ASP A CA 1
ATOM 1272 C C . ASP A 1 156 ? -0.706 -1.080 18.400 1.00 52.06 156 ASP A C 1
ATOM 1274 O O . ASP A 1 156 ? 0.321 -1.633 18.018 1.00 52.06 156 ASP A O 1
ATOM 1278 N N . ALA A 1 157 ? -1.766 -1.781 18.814 1.00 49.69 157 ALA A N 1
ATOM 1279 C CA . ALA A 1 157 ? -1.804 -3.242 18.784 1.00 49.69 157 ALA A CA 1
ATOM 1280 C C . ALA A 1 157 ? -1.898 -3.823 17.361 1.00 49.69 157 ALA A C 1
ATOM 1282 O O . ALA A 1 157 ? -1.523 -4.982 17.171 1.00 49.69 157 ALA A O 1
ATOM 1283 N N . TYR A 1 158 ? -2.394 -3.035 16.401 1.00 48.28 158 TYR A N 1
ATOM 1284 C CA . TYR A 1 158 ? -2.520 -3.383 14.984 1.00 48.28 158 TYR A CA 1
ATOM 1285 C C . TYR A 1 158 ? -1.348 -2.885 14.123 1.00 48.28 158 TYR A C 1
ATOM 1287 O O . TYR A 1 158 ? -1.214 -3.315 12.981 1.00 48.28 158 TYR A O 1
ATOM 1295 N N . LYS A 1 159 ? -0.470 -2.015 14.642 1.00 54.50 159 LYS A N 1
ATOM 1296 C CA . LYS A 1 159 ? 0.785 -1.683 13.956 1.00 54.50 1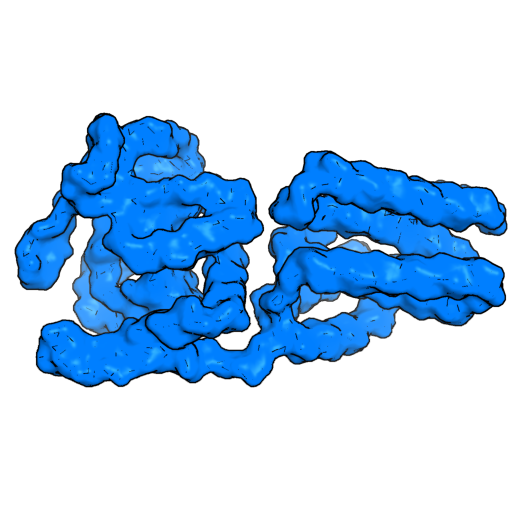59 LYS A CA 1
ATOM 1297 C C . LYS A 1 159 ? 1.558 -2.965 13.672 1.00 54.50 159 LYS A C 1
ATOM 1299 O O . LYS A 1 159 ? 1.646 -3.838 14.540 1.00 54.50 159 LYS A O 1
ATOM 1304 N N . ALA A 1 160 ? 2.134 -3.044 12.473 1.00 57.94 160 ALA A N 1
ATOM 1305 C CA . ALA A 1 160 ? 3.068 -4.105 12.126 1.00 57.94 160 ALA A CA 1
ATOM 1306 C C . ALA A 1 160 ? 4.097 -4.252 13.254 1.00 57.94 160 ALA A C 1
ATOM 1308 O O . ALA A 1 160 ? 4.771 -3.292 13.628 1.00 57.94 160 ALA A O 1
ATOM 1309 N N . LYS A 1 161 ? 4.167 -5.450 13.841 1.00 69.75 161 LYS A N 1
ATOM 1310 C CA . LYS A 1 161 ? 5.119 -5.769 14.919 1.00 69.75 161 LYS A CA 1
ATOM 1311 C C . LYS A 1 161 ? 6.480 -6.197 14.376 1.00 69.75 161 LYS A C 1
ATOM 1313 O O . LYS A 1 161 ? 7.292 -6.740 15.119 1.00 69.75 161 LYS A O 1
ATOM 1318 N N . PHE A 1 162 ? 6.689 -5.992 13.085 1.00 76.31 162 PHE A N 1
ATOM 1319 C CA . PHE A 1 162 ? 7.883 -6.355 12.354 1.00 76.31 162 PHE A CA 1
ATOM 1320 C C . PHE A 1 162 ? 8.412 -5.127 11.624 1.00 76.31 162 PHE A C 1
ATOM 1322 O O . PHE A 1 162 ? 7.643 -4.234 11.257 1.00 76.31 162 PHE A O 1
ATOM 1329 N N . ASP A 1 163 ? 9.723 -5.096 11.424 1.00 86.25 163 ASP A N 1
ATOM 1330 C CA . ASP A 1 163 ? 10.336 -4.122 10.543 1.00 86.25 163 ASP A CA 1
ATOM 1331 C C . ASP A 1 163 ? 10.230 -4.637 9.102 1.00 86.25 163 ASP A C 1
ATOM 1333 O O . ASP A 1 163 ? 10.618 -5.767 8.807 1.00 86.25 163 ASP A O 1
ATOM 1337 N N . ILE A 1 164 ? 9.661 -3.844 8.190 1.00 86.56 164 ILE A N 1
ATOM 1338 C CA . ILE A 1 164 ? 9.514 -4.266 6.790 1.00 86.56 164 ILE A CA 1
ATOM 1339 C C . ILE A 1 164 ? 10.881 -4.463 6.114 1.00 86.56 164 ILE A C 1
ATOM 1341 O O . ILE A 1 164 ? 10.995 -5.288 5.208 1.00 86.56 164 ILE A O 1
ATOM 1345 N N . TYR A 1 165 ? 11.925 -3.781 6.601 1.00 89.81 165 TYR A N 1
ATOM 1346 C CA . TYR A 1 165 ? 13.295 -3.941 6.112 1.00 89.81 165 TYR A CA 1
ATOM 1347 C C . TYR A 1 165 ? 13.860 -5.348 6.386 1.00 89.81 165 TYR A C 1
ATOM 1349 O O . TYR A 1 165 ? 14.712 -5.804 5.624 1.00 89.81 165 TYR A O 1
ATOM 1357 N N . ASP A 1 166 ? 13.335 -6.080 7.380 1.00 92.31 166 ASP A N 1
ATOM 1358 C CA . ASP A 1 166 ? 13.715 -7.477 7.664 1.00 92.31 166 ASP A CA 1
ATOM 1359 C C . ASP A 1 166 ? 13.240 -8.458 6.573 1.00 92.31 166 ASP A C 1
ATOM 1361 O O . ASP A 1 166 ? 13.639 -9.623 6.555 1.00 92.31 166 ASP A O 1
ATOM 1365 N N . PHE A 1 167 ? 12.371 -8.009 5.660 1.00 93.00 167 PHE A N 1
ATOM 1366 C CA . PHE A 1 167 ? 11.810 -8.821 4.577 1.00 93.00 167 PHE A CA 1
ATOM 1367 C C . PHE A 1 167 ? 12.469 -8.549 3.217 1.00 93.00 167 PHE A C 1
ATOM 1369 O O . PHE A 1 167 ? 11.938 -8.963 2.185 1.00 93.00 167 PHE A O 1
ATOM 1376 N N . VAL A 1 168 ? 13.625 -7.886 3.194 1.00 93.31 168 VAL A N 1
ATOM 1377 C CA . VAL A 1 168 ? 14.398 -7.641 1.973 1.00 93.31 168 VAL A CA 1
ATOM 1378 C C . VAL A 1 168 ? 15.788 -8.243 2.124 1.00 93.31 168 VAL A C 1
ATOM 1380 O O . VAL A 1 168 ? 16.617 -7.748 2.886 1.00 93.31 168 VAL A O 1
ATOM 1383 N N . ASP A 1 169 ? 16.064 -9.281 1.339 1.00 93.31 169 ASP A N 1
ATOM 1384 C CA . ASP A 1 169 ? 17.406 -9.855 1.267 1.00 93.31 169 ASP A CA 1
ATOM 1385 C C . ASP A 1 169 ? 18.282 -9.004 0.337 1.00 93.31 169 ASP A C 1
ATOM 1387 O O . ASP A 1 169 ? 17.799 -8.394 -0.621 1.00 93.31 169 ASP A O 1
ATOM 1391 N N . SER A 1 170 ? 19.587 -8.959 0.603 1.00 93.12 170 SER A N 1
ATOM 1392 C CA . SER A 1 170 ? 20.555 -8.292 -0.273 1.00 93.12 170 SER A CA 1
ATOM 1393 C C . SER A 1 170 ? 21.582 -9.292 -0.802 1.00 93.12 170 SER A C 1
ATOM 1395 O O . SER A 1 170 ? 22.071 -10.140 -0.056 1.00 93.12 170 SER A O 1
ATOM 1397 N N . TYR A 1 171 ? 21.879 -9.205 -2.097 1.00 92.69 171 TYR A N 1
ATOM 1398 C CA . TYR A 1 171 ? 22.840 -10.060 -2.786 1.00 92.69 171 TYR A CA 1
ATOM 1399 C C . TYR A 1 171 ? 23.866 -9.198 -3.521 1.00 92.69 171 TYR A C 1
ATOM 1401 O O . TYR A 1 171 ? 23.544 -8.553 -4.523 1.00 92.69 171 TYR A O 1
ATOM 1409 N N . SER A 1 172 ? 25.110 -9.228 -3.052 1.00 94.69 172 SER A N 1
ATOM 1410 C CA . SER A 1 172 ? 26.214 -8.519 -3.694 1.00 94.69 172 SER A CA 1
ATOM 1411 C C . SER A 1 172 ? 26.603 -9.135 -5.038 1.00 94.69 172 SER A C 1
ATOM 1413 O O . SER A 1 172 ? 26.514 -10.347 -5.246 1.00 94.69 172 SER A O 1
ATOM 1415 N N . ASP A 1 173 ? 27.091 -8.284 -5.939 1.00 90.00 173 ASP A N 1
ATOM 1416 C CA . ASP A 1 173 ? 27.605 -8.634 -7.265 1.00 90.00 173 ASP A CA 1
ATOM 1417 C C . ASP A 1 173 ? 26.576 -9.293 -8.206 1.00 90.00 173 ASP A C 1
ATOM 1419 O O . ASP A 1 173 ? 26.939 -10.027 -9.133 1.00 90.00 173 ASP A O 1
ATOM 1423 N N . PHE A 1 174 ? 25.288 -8.987 -8.024 1.00 86.75 174 PHE A N 1
ATOM 1424 C CA . PHE A 1 174 ? 24.206 -9.470 -8.881 1.00 86.75 174 PHE A CA 1
ATOM 1425 C C . PHE A 1 174 ? 23.406 -8.309 -9.501 1.00 86.75 174 PHE A C 1
ATOM 1427 O O . PHE A 1 174 ? 23.081 -7.349 -8.815 1.00 86.75 174 PHE A O 1
ATOM 1434 N N . PRO A 1 175 ? 23.046 -8.364 -10.800 1.00 83.81 175 PRO A N 1
ATOM 1435 C CA . PRO A 1 175 ? 23.406 -9.391 -11.784 1.00 83.81 175 PRO A CA 1
ATOM 1436 C C . PRO A 1 175 ? 24.846 -9.256 -12.306 1.00 83.81 175 PRO A C 1
ATOM 1438 O O . PRO A 1 175 ? 25.285 -10.070 -13.119 1.00 83.81 175 PRO A O 1
ATOM 1441 N N . LYS A 1 176 ? 25.565 -8.206 -11.896 1.00 84.19 176 LYS A N 1
ATOM 1442 C CA . LYS A 1 176 ? 26.954 -7.932 -12.267 1.00 84.19 176 LYS A CA 1
ATOM 1443 C C . LYS A 1 176 ? 27.716 -7.429 -11.047 1.00 84.19 176 LYS A C 1
ATOM 1445 O O . LYS A 1 176 ? 27.127 -6.880 -10.120 1.00 84.19 176 LYS A O 1
ATOM 1450 N N . LYS A 1 177 ? 29.040 -7.560 -11.107 1.00 89.75 177 LYS A N 1
ATOM 1451 C CA . LYS A 1 177 ? 29.953 -7.074 -10.073 1.00 89.75 177 LYS A CA 1
ATOM 1452 C C . LYS A 1 177 ? 29.734 -5.585 -9.773 1.00 89.75 177 LYS A C 1
ATOM 1454 O O . LYS A 1 177 ? 29.652 -4.789 -10.707 1.00 89.75 177 LYS A O 1
ATOM 1459 N N . GLY A 1 178 ? 29.705 -5.232 -8.492 1.00 84.94 178 GLY A N 1
ATOM 1460 C CA . GLY A 1 178 ? 29.516 -3.871 -7.990 1.00 84.94 178 GLY A CA 1
ATOM 1461 C C . GLY A 1 178 ? 28.059 -3.450 -7.788 1.00 84.94 178 GLY A C 1
ATOM 1462 O O . GLY A 1 178 ? 27.835 -2.316 -7.384 1.00 84.94 178 GLY A O 1
ATOM 1463 N N . ILE A 1 179 ? 27.086 -4.326 -8.057 1.00 82.81 179 ILE A N 1
ATOM 1464 C CA . ILE A 1 179 ? 25.658 -4.060 -7.831 1.00 82.81 179 ILE A CA 1
ATOM 1465 C C . ILE A 1 179 ? 25.196 -4.814 -6.585 1.00 82.81 179 ILE A C 1
ATOM 1467 O O . ILE A 1 179 ? 25.431 -6.018 -6.470 1.00 82.81 179 ILE A O 1
ATOM 1471 N N . GLU A 1 180 ? 24.504 -4.116 -5.685 1.00 87.62 180 GLU A N 1
ATOM 1472 C CA . GLU A 1 180 ? 23.830 -4.715 -4.534 1.00 87.62 180 GLU A CA 1
ATOM 1473 C C . GLU A 1 180 ? 22.357 -4.966 -4.880 1.00 87.62 180 GLU A C 1
ATOM 1475 O O . GLU A 1 180 ? 21.533 -4.049 -4.912 1.00 87.62 180 GLU A O 1
ATOM 1480 N N . PHE A 1 181 ? 22.007 -6.215 -5.177 1.00 88.88 181 PHE A N 1
ATOM 1481 C CA . PHE A 1 181 ? 20.646 -6.566 -5.564 1.00 88.88 181 PHE A CA 1
ATOM 1482 C C . PHE A 1 181 ? 19.744 -6.706 -4.343 1.00 88.88 181 PHE A C 1
ATOM 1484 O O . PHE A 1 181 ? 20.025 -7.512 -3.459 1.00 88.88 181 PHE A O 1
ATOM 1491 N N . LYS A 1 182 ? 18.621 -5.982 -4.324 1.00 90.81 182 LYS A N 1
ATOM 1492 C CA . LYS A 1 182 ? 17.579 -6.131 -3.300 1.00 90.81 182 LYS A CA 1
ATOM 1493 C C . LYS A 1 182 ? 16.519 -7.123 -3.769 1.00 90.81 182 LYS A C 1
ATOM 1495 O O . LYS A 1 182 ? 15.810 -6.877 -4.748 1.00 90.81 182 LYS A O 1
ATOM 1500 N N . ASP A 1 183 ? 16.423 -8.251 -3.076 1.00 92.81 183 ASP A N 1
ATOM 1501 C CA . ASP A 1 183 ? 15.446 -9.296 -3.348 1.00 92.81 183 ASP A CA 1
ATOM 1502 C C . ASP A 1 183 ? 14.201 -9.123 -2.470 1.00 92.81 183 ASP A C 1
ATOM 1504 O O . ASP A 1 183 ? 14.242 -9.223 -1.246 1.00 92.81 183 ASP A O 1
ATOM 1508 N N . ILE A 1 184 ? 13.068 -8.901 -3.134 1.00 94.31 184 ILE A N 1
ATOM 1509 C CA . ILE A 1 184 ? 11.740 -8.758 -2.524 1.00 94.31 184 ILE A CA 1
ATOM 1510 C C . ILE A 1 184 ? 11.074 -10.105 -2.207 1.00 94.31 184 ILE A C 1
ATOM 1512 O O . ILE A 1 184 ? 9.963 -10.141 -1.678 1.00 94.31 184 ILE A O 1
ATOM 1516 N N . SER A 1 185 ? 11.693 -11.230 -2.574 1.00 94.00 185 SER A N 1
ATOM 1517 C CA . SER A 1 185 ? 11.107 -12.560 -2.389 1.00 94.00 185 SER A CA 1
ATOM 1518 C C . SER A 1 185 ? 10.647 -12.855 -0.952 1.00 94.00 185 SER A C 1
ATOM 1520 O O . SER A 1 185 ? 9.610 -13.513 -0.816 1.00 94.00 185 SER A O 1
ATOM 1522 N N . PRO A 1 186 ? 11.322 -12.400 0.127 1.00 95.62 186 PRO A N 1
ATOM 1523 C CA . PRO A 1 186 ? 10.821 -12.620 1.483 1.00 95.62 186 PRO A CA 1
ATOM 1524 C C . PRO A 1 186 ? 9.510 -11.872 1.774 1.00 95.62 186 PRO A C 1
ATOM 1526 O O . PRO A 1 186 ? 8.635 -12.451 2.423 1.00 95.62 186 PRO A O 1
ATOM 1529 N N . ILE A 1 187 ? 9.302 -10.669 1.215 1.00 93.31 187 ILE A N 1
ATOM 1530 C CA . ILE A 1 187 ? 8.000 -9.968 1.258 1.00 93.31 187 ILE A CA 1
ATOM 1531 C C . ILE A 1 187 ? 6.915 -10.859 0.655 1.00 93.31 187 ILE A C 1
ATOM 1533 O O . ILE A 1 187 ? 5.878 -11.075 1.272 1.00 93.31 187 ILE A O 1
ATOM 1537 N N . LEU A 1 188 ? 7.172 -11.424 -0.528 1.00 93.19 188 LEU A N 1
ATOM 1538 C CA . LEU A 1 188 ? 6.201 -12.260 -1.243 1.00 93.19 188 LEU A CA 1
ATOM 1539 C C . LEU A 1 188 ? 5.885 -13.573 -0.505 1.00 93.19 188 LEU A C 1
ATOM 1541 O O . LEU A 1 188 ? 4.781 -14.101 -0.631 1.00 93.19 188 LEU A O 1
ATOM 1545 N N . LYS A 1 189 ? 6.844 -14.115 0.258 1.00 93.44 189 LYS A N 1
ATOM 1546 C CA . LYS A 1 189 ? 6.668 -15.333 1.071 1.00 93.44 189 LYS A CA 1
ATOM 1547 C C . LYS A 1 189 ? 5.874 -15.077 2.353 1.00 93.44 189 LYS A C 1
ATOM 1549 O O . LYS A 1 189 ? 5.238 -15.997 2.865 1.00 93.44 189 LYS A O 1
ATOM 1554 N N . SER A 1 190 ? 5.920 -13.857 2.884 1.00 89.38 190 SER A N 1
ATOM 1555 C CA . SER A 1 190 ? 5.238 -13.481 4.119 1.00 89.38 190 SER A CA 1
ATOM 1556 C C . SER A 1 190 ? 3.865 -12.890 3.822 1.00 89.38 190 SER A C 1
ATOM 1558 O O . SER A 1 190 ? 3.741 -11.796 3.278 1.00 89.38 190 SER A O 1
ATOM 1560 N N . GLN A 1 191 ? 2.806 -13.591 4.234 1.00 82.38 191 GLN A N 1
ATOM 1561 C CA . GLN A 1 191 ? 1.440 -13.082 4.082 1.00 82.38 191 GLN A CA 1
ATOM 1562 C C . GLN A 1 191 ? 1.261 -11.719 4.771 1.00 82.38 191 GLN A C 1
ATOM 1564 O O . GLN A 1 191 ? 0.532 -10.868 4.265 1.00 82.38 191 GLN A O 1
ATOM 1569 N N . GLU A 1 192 ? 1.908 -11.516 5.919 1.00 79.19 192 GLU A N 1
ATOM 1570 C CA . GLU A 1 192 ? 1.805 -10.282 6.698 1.00 79.19 192 GLU A CA 1
ATOM 1571 C C . GLU A 1 192 ? 2.542 -9.122 6.015 1.00 79.19 192 GLU A C 1
ATOM 1573 O O . GLU A 1 192 ? 1.951 -8.063 5.811 1.00 79.19 192 GLU A O 1
ATOM 1578 N N . ALA A 1 193 ? 3.781 -9.344 5.557 1.00 86.12 193 ALA A N 1
ATOM 1579 C CA . ALA A 1 193 ? 4.564 -8.323 4.858 1.00 86.12 193 ALA A CA 1
ATOM 1580 C C . ALA A 1 193 ? 3.961 -7.969 3.488 1.00 86.12 193 ALA A C 1
ATOM 1582 O O . ALA A 1 193 ? 3.893 -6.798 3.121 1.00 86.12 193 ALA A O 1
ATOM 1583 N N . MET A 1 194 ? 3.450 -8.956 2.746 1.00 86.38 194 MET A N 1
ATOM 1584 C CA . MET A 1 194 ? 2.779 -8.709 1.469 1.00 86.38 194 MET A CA 1
ATOM 1585 C C . MET A 1 194 ? 1.526 -7.843 1.648 1.00 86.38 194 MET A C 1
ATOM 1587 O O . MET A 1 194 ? 1.337 -6.864 0.922 1.00 86.38 194 MET A O 1
ATOM 1591 N N . LYS A 1 195 ? 0.684 -8.169 2.642 1.00 78.50 195 LYS A N 1
ATOM 1592 C CA . LYS A 1 195 ? -0.485 -7.350 3.000 1.00 78.50 195 LYS A CA 1
ATOM 1593 C C . LYS A 1 195 ? -0.066 -5.939 3.401 1.00 78.50 195 LYS A C 1
ATOM 1595 O O . LYS A 1 195 ? -0.696 -4.983 2.955 1.00 78.50 195 LYS A O 1
ATOM 1600 N N . TYR A 1 196 ? 0.997 -5.821 4.198 1.00 81.06 196 TYR A N 1
ATOM 1601 C CA . TYR A 1 196 ? 1.548 -4.542 4.632 1.00 81.06 196 TYR A CA 1
ATOM 1602 C C . TYR A 1 196 ? 1.890 -3.642 3.447 1.00 81.06 196 TYR A C 1
ATOM 1604 O O . TYR A 1 196 ? 1.324 -2.561 3.287 1.00 81.06 196 TYR A O 1
ATOM 1612 N N . VAL A 1 197 ? 2.759 -4.142 2.569 1.00 87.19 197 VAL A N 1
ATOM 1613 C CA . VAL A 1 197 ? 3.281 -3.399 1.421 1.00 87.19 197 VAL A CA 1
ATOM 1614 C C . VAL A 1 197 ? 2.166 -3.008 0.456 1.00 87.19 197 VAL A C 1
ATOM 1616 O O . VAL A 1 197 ? 2.094 -1.855 0.035 1.00 87.19 197 VAL A O 1
ATOM 1619 N N . CYS A 1 198 ? 1.264 -3.937 0.124 1.00 83.88 198 CYS A N 1
ATOM 1620 C CA . CYS A 1 198 ? 0.161 -3.643 -0.793 1.00 83.88 198 CYS A CA 1
ATOM 1621 C C . CYS A 1 198 ? -0.794 -2.594 -0.217 1.00 83.88 198 CYS A C 1
ATOM 1623 O O . CYS A 1 198 ? -1.300 -1.754 -0.959 1.00 83.88 198 CYS A O 1
ATOM 1625 N N . PHE A 1 199 ? -1.025 -2.614 1.095 1.00 76.31 199 PHE A N 1
ATOM 1626 C CA . PHE A 1 199 ? -1.859 -1.621 1.757 1.00 76.31 199 PHE A CA 1
ATOM 1627 C C . PHE A 1 199 ? -1.195 -0.234 1.774 1.00 76.31 199 PHE A C 1
ATOM 1629 O O . PHE A 1 199 ? -1.833 0.746 1.391 1.00 76.31 199 PHE A O 1
ATOM 1636 N N . GLU A 1 200 ? 0.097 -0.140 2.113 1.00 79.38 200 GLU A N 1
ATOM 1637 C CA . GLU A 1 200 ? 0.860 1.117 2.032 1.00 79.38 200 GLU A CA 1
ATOM 1638 C C . GLU A 1 200 ? 0.822 1.722 0.621 1.00 79.38 200 GLU A C 1
ATOM 1640 O O . GLU A 1 200 ? 0.521 2.908 0.450 1.00 79.38 200 GLU A O 1
ATOM 1645 N N . LEU A 1 201 ? 1.057 0.899 -0.404 1.00 83.81 201 LEU A N 1
ATOM 1646 C CA . LEU A 1 201 ? 0.969 1.319 -1.803 1.00 83.81 201 LEU A CA 1
ATOM 1647 C C . LEU A 1 201 ? -0.445 1.772 -2.187 1.00 83.81 201 LEU A C 1
ATOM 1649 O O . LEU A 1 201 ? -0.611 2.815 -2.817 1.00 83.81 201 LEU A O 1
ATOM 1653 N N . ALA A 1 202 ? -1.479 1.029 -1.786 1.00 77.25 202 ALA A N 1
ATOM 1654 C CA . ALA A 1 202 ? -2.864 1.379 -2.089 1.00 77.25 202 ALA A CA 1
ATOM 1655 C C . ALA A 1 202 ? -3.244 2.756 -1.536 1.00 77.25 202 ALA A C 1
ATOM 1657 O O . ALA A 1 202 ? -3.876 3.550 -2.235 1.00 77.25 202 ALA A O 1
ATOM 1658 N N . GLN A 1 203 ? -2.807 3.088 -0.322 1.00 74.12 203 GLN A N 1
ATOM 1659 C CA . GLN A 1 203 ? -3.067 4.397 0.281 1.00 74.12 203 GLN A CA 1
ATOM 1660 C C . GLN A 1 203 ? -2.444 5.531 -0.542 1.00 74.12 203 GLN A C 1
ATOM 1662 O O . GLN A 1 203 ? -3.126 6.513 -0.859 1.00 74.12 203 GLN A O 1
ATOM 1667 N N . LYS A 1 204 ? -1.188 5.351 -0.968 1.00 79.06 204 LYS A N 1
ATOM 1668 C CA . LYS A 1 204 ? -0.450 6.292 -1.828 1.00 79.06 204 LYS A CA 1
ATOM 1669 C C . LYS A 1 204 ? -1.094 6.453 -3.215 1.00 79.06 204 LYS A C 1
ATOM 1671 O O . LYS A 1 204 ? -1.003 7.522 -3.811 1.00 79.06 204 LYS A O 1
ATOM 1676 N N . CYS A 1 205 ? -1.821 5.443 -3.696 1.00 80.81 205 CYS A N 1
ATOM 1677 C CA . CYS A 1 205 ? -2.481 5.433 -5.010 1.00 80.81 205 CYS A CA 1
ATOM 1678 C C . CYS A 1 205 ? -4.013 5.609 -4.958 1.00 80.81 205 CYS A C 1
ATOM 1680 O O . CYS A 1 205 ? -4.714 5.449 -5.965 1.00 80.81 205 CYS A O 1
ATOM 1682 N N . SER A 1 206 ? -4.567 5.960 -3.796 1.00 77.06 206 SER A N 1
ATOM 1683 C CA . SER A 1 206 ? -6.017 6.071 -3.568 1.00 77.06 206 SER A CA 1
ATOM 1684 C C . SER A 1 206 ? -6.715 7.125 -4.442 1.00 77.06 206 SER A C 1
ATOM 1686 O O . SER A 1 206 ? -7.905 6.994 -4.723 1.00 77.06 206 SER A O 1
ATOM 1688 N N . TRP A 1 207 ? -5.981 8.105 -4.968 1.00 77.38 207 TRP A N 1
ATOM 1689 C CA . TRP A 1 207 ? -6.472 9.158 -5.866 1.00 77.38 207 TRP A CA 1
ATOM 1690 C C . TRP A 1 207 ? -6.599 8.737 -7.343 1.00 77.38 207 TRP A C 1
ATOM 1692 O O . TRP A 1 207 ? -7.230 9.457 -8.118 1.00 77.38 207 TRP A O 1
ATOM 1702 N N . ALA A 1 208 ? -5.975 7.627 -7.758 1.00 83.06 208 ALA A N 1
ATOM 1703 C CA . ALA A 1 208 ? -5.921 7.223 -9.166 1.00 83.06 208 ALA A CA 1
ATOM 1704 C C . ALA A 1 208 ? -7.271 6.680 -9.661 1.00 83.06 208 ALA A C 1
ATOM 1706 O O . ALA A 1 208 ? -8.021 6.105 -8.886 1.00 83.06 208 ALA A O 1
ATOM 1707 N N . ASP A 1 209 ? -7.582 6.778 -10.947 1.00 82.88 209 ASP A N 1
ATOM 1708 C CA . ASP A 1 209 ? -8.747 6.089 -11.524 1.00 82.88 209 ASP A CA 1
ATOM 1709 C C . ASP A 1 209 ? -8.400 4.651 -11.926 1.00 82.88 209 ASP A C 1
ATOM 1711 O O . ASP A 1 209 ? -9.271 3.786 -12.029 1.00 82.88 209 ASP A O 1
ATOM 1715 N N . VAL A 1 210 ? -7.117 4.404 -12.194 1.00 89.50 210 VAL A N 1
ATOM 1716 C CA . VAL A 1 210 ? -6.609 3.133 -12.695 1.00 89.50 210 VAL A CA 1
ATOM 1717 C C . VAL A 1 210 ? -5.172 2.902 -12.243 1.00 89.50 210 VAL A C 1
ATOM 1719 O O . VAL A 1 210 ? -4.379 3.840 -12.132 1.00 89.50 210 VAL A O 1
ATOM 1722 N N . ILE A 1 211 ? -4.847 1.640 -11.982 1.00 92.50 211 ILE A N 1
ATOM 1723 C CA . ILE A 1 211 ? -3.502 1.205 -11.614 1.00 92.50 211 ILE A CA 1
ATOM 1724 C C . ILE A 1 211 ? -2.853 0.561 -12.835 1.00 92.50 211 ILE A C 1
ATOM 1726 O O . ILE A 1 211 ? -3.492 -0.222 -13.539 1.00 92.50 211 ILE A O 1
ATOM 1730 N N . ALA A 1 212 ? -1.589 0.871 -13.094 1.00 93.25 212 ALA A N 1
ATOM 1731 C CA . ALA A 1 212 ? -0.830 0.254 -14.170 1.00 93.25 212 ALA A CA 1
ATOM 1732 C C . ALA A 1 212 ? 0.511 -0.280 -13.663 1.00 93.25 212 ALA A C 1
ATOM 1734 O O . ALA A 1 212 ? 1.137 0.286 -12.769 1.00 93.25 212 ALA A O 1
ATOM 1735 N N . GLY A 1 213 ? 0.941 -1.394 -14.244 1.00 92.81 213 GLY A N 1
ATOM 1736 C CA . GLY A 1 213 ? 2.222 -2.020 -13.943 1.00 92.81 213 GLY A CA 1
ATOM 1737 C C . GLY A 1 213 ? 2.927 -2.438 -15.224 1.00 92.81 213 GLY A C 1
ATOM 1738 O O . GLY A 1 213 ? 2.264 -2.672 -16.236 1.00 92.81 213 GLY A O 1
ATOM 1739 N N . LEU A 1 214 ? 4.250 -2.561 -15.185 1.00 92.25 214 LEU A N 1
ATOM 1740 C CA . LEU A 1 214 ? 5.061 -3.101 -16.268 1.00 92.25 214 LEU A CA 1
ATOM 1741 C C . LEU A 1 214 ? 5.505 -4.536 -15.968 1.00 92.25 214 LEU A C 1
ATOM 1743 O O . LEU A 1 214 ? 5.895 -4.893 -14.862 1.00 92.25 214 LEU A O 1
ATOM 1747 N N . ASP A 1 215 ? 5.487 -5.366 -17.000 1.00 84.31 215 ASP A N 1
ATOM 1748 C CA . ASP A 1 215 ? 5.971 -6.743 -16.946 1.00 84.31 215 ASP A CA 1
ATOM 1749 C C . ASP A 1 215 ? 7.394 -6.858 -16.335 1.00 84.31 215 ASP A C 1
ATOM 1751 O O . ASP A 1 215 ? 8.322 -6.191 -16.792 1.00 84.31 215 ASP A O 1
ATOM 1755 N N . ALA A 1 216 ? 7.670 -7.719 -15.351 1.00 87.31 216 ALA A N 1
ATOM 1756 C CA . ALA A 1 216 ? 6.772 -8.682 -14.695 1.00 87.31 216 ALA A CA 1
ATOM 1757 C C . ALA A 1 216 ? 6.480 -8.337 -13.231 1.00 87.31 216 ALA A C 1
ATOM 1759 O O . ALA A 1 216 ? 5.352 -8.491 -12.768 1.00 87.31 216 ALA A O 1
ATOM 1760 N N . ARG A 1 217 ? 7.504 -7.906 -12.485 1.00 91.62 217 ARG A N 1
ATOM 1761 C CA . ARG A 1 217 ? 7.450 -7.815 -11.017 1.00 91.62 217 ARG A CA 1
ATOM 1762 C C . ARG A 1 217 ? 6.483 -6.746 -10.518 1.00 91.62 217 ARG A C 1
ATOM 1764 O O . ARG A 1 217 ? 5.880 -6.933 -9.467 1.00 91.62 217 ARG A O 1
ATOM 1771 N N . TRP A 1 218 ? 6.229 -5.707 -11.311 1.00 92.12 218 TRP A N 1
ATOM 1772 C CA . TRP A 1 218 ? 5.258 -4.667 -10.967 1.00 92.12 218 TRP A CA 1
ATOM 1773 C C . TRP A 1 218 ? 3.847 -5.246 -10.830 1.00 92.12 218 TRP A C 1
ATOM 1775 O O . TRP A 1 218 ? 3.038 -4.740 -10.057 1.00 92.12 218 TRP A O 1
ATOM 1785 N N . PHE A 1 219 ? 3.537 -6.331 -11.554 1.00 94.62 219 PHE A N 1
ATOM 1786 C CA . PHE A 1 219 ? 2.227 -6.982 -11.490 1.00 94.62 219 PHE A CA 1
ATOM 1787 C C . PHE A 1 219 ? 1.949 -7.598 -10.121 1.00 94.62 219 PHE A C 1
ATOM 1789 O O . PHE A 1 219 ? 0.789 -7.643 -9.718 1.00 94.62 219 PHE A O 1
ATOM 1796 N N . LEU A 1 220 ? 2.992 -8.045 -9.412 1.00 94.44 220 LEU A N 1
ATOM 1797 C CA . LEU A 1 220 ? 2.862 -8.716 -8.116 1.00 94.44 220 LEU A CA 1
ATOM 1798 C C . LEU A 1 220 ? 2.162 -7.815 -7.098 1.00 94.44 220 LEU A C 1
ATOM 1800 O O . LEU A 1 220 ? 1.269 -8.267 -6.390 1.00 94.44 220 LEU A O 1
ATOM 1804 N N . PHE A 1 221 ? 2.526 -6.533 -7.083 1.00 94.19 221 PHE A N 1
ATOM 1805 C CA . PHE A 1 221 ? 1.928 -5.537 -6.199 1.00 94.19 221 PHE A CA 1
ATOM 1806 C C . PHE A 1 221 ? 0.788 -4.781 -6.881 1.00 94.19 221 PHE A C 1
ATOM 1808 O O . PHE A 1 221 ? -0.254 -4.556 -6.275 1.00 94.19 221 PHE A O 1
ATOM 1815 N N . GLY A 1 222 ? 0.940 -4.429 -8.161 1.00 92.88 222 GLY A N 1
ATOM 1816 C CA . GLY A 1 222 ? -0.030 -3.610 -8.885 1.00 92.88 222 GLY A CA 1
ATOM 1817 C C . GLY A 1 222 ? -1.426 -4.231 -8.974 1.00 92.88 222 GLY A C 1
ATOM 1818 O O . GLY A 1 222 ? -2.417 -3.515 -8.825 1.00 92.88 222 GLY A O 1
ATOM 1819 N N . VAL A 1 223 ? -1.525 -5.553 -9.163 1.00 93.00 223 VAL A N 1
ATOM 1820 C CA . VAL A 1 223 ? -2.822 -6.249 -9.220 1.00 93.00 223 VAL A CA 1
ATOM 1821 C C . VAL A 1 223 ? -3.510 -6.251 -7.854 1.00 93.00 223 VAL A C 1
ATOM 1823 O O . VAL A 1 223 ? -4.702 -5.956 -7.776 1.00 93.00 223 VAL A O 1
ATOM 1826 N N . GLU A 1 224 ? -2.775 -6.532 -6.774 1.00 87.06 224 GLU A N 1
ATOM 1827 C CA . GLU A 1 224 ? -3.357 -6.547 -5.427 1.00 87.06 224 GLU A CA 1
ATOM 1828 C C . GLU A 1 224 ? -3.735 -5.131 -4.969 1.00 87.06 224 GLU A C 1
ATOM 1830 O O . GLU A 1 224 ? -4.809 -4.935 -4.410 1.00 87.06 224 GLU A O 1
ATOM 1835 N N . VAL A 1 225 ? -2.928 -4.117 -5.295 1.00 84.31 225 VAL A N 1
ATOM 1836 C CA . VAL A 1 225 ? -3.259 -2.702 -5.053 1.00 84.31 225 VAL A CA 1
ATOM 1837 C C . VAL A 1 225 ? -4.541 -2.298 -5.785 1.00 84.31 225 VAL A C 1
ATOM 1839 O O . VAL A 1 225 ? -5.421 -1.671 -5.194 1.00 84.31 225 VAL A O 1
ATOM 1842 N N . ALA A 1 226 ? -4.687 -2.679 -7.058 1.00 83.62 226 ALA A N 1
ATOM 1843 C CA . ALA A 1 226 ? -5.900 -2.408 -7.827 1.00 83.62 226 ALA A CA 1
ATOM 1844 C C . ALA A 1 226 ? -7.134 -3.068 -7.194 1.00 83.62 226 ALA A C 1
ATOM 1846 O O . ALA A 1 226 ? -8.178 -2.428 -7.070 1.00 83.62 226 ALA A O 1
ATOM 1847 N N . LYS A 1 227 ? -6.990 -4.317 -6.734 1.00 76.81 227 LYS A N 1
ATOM 1848 C CA . LYS A 1 227 ? -8.032 -5.064 -6.023 1.00 76.81 227 LYS A CA 1
ATOM 1849 C C . LYS A 1 227 ? -8.422 -4.393 -4.704 1.00 76.81 227 LYS A C 1
ATOM 1851 O O . LYS A 1 227 ? -9.609 -4.173 -4.492 1.00 76.81 227 LYS A O 1
ATOM 1856 N N . ILE A 1 228 ? -7.456 -4.008 -3.863 1.00 73.38 228 ILE A N 1
ATOM 1857 C CA . ILE A 1 228 ? -7.704 -3.291 -2.595 1.00 73.38 228 ILE A CA 1
ATOM 1858 C C . ILE A 1 228 ? -8.486 -1.995 -2.844 1.00 73.38 228 ILE A C 1
ATOM 1860 O O . ILE A 1 228 ? -9.395 -1.660 -2.091 1.00 73.38 228 ILE A O 1
ATOM 1864 N N . LEU A 1 229 ? -8.152 -1.272 -3.915 1.00 69.12 229 LEU A N 1
ATOM 1865 C CA . LEU A 1 229 ? -8.795 -0.005 -4.260 1.00 69.12 229 LEU A CA 1
ATOM 1866 C C . LEU A 1 229 ? -10.110 -0.158 -5.040 1.00 69.12 229 LEU A C 1
ATOM 1868 O O . LEU A 1 229 ? -10.764 0.853 -5.299 1.00 69.12 229 LEU A O 1
ATOM 1872 N N . GLY A 1 230 ? -10.483 -1.372 -5.458 1.00 71.94 230 GLY A N 1
ATOM 1873 C CA . GLY A 1 230 ? -11.634 -1.604 -6.335 1.00 71.94 230 GLY A CA 1
ATOM 1874 C C . GLY A 1 230 ? -11.496 -0.938 -7.711 1.00 71.94 230 GLY A C 1
ATOM 1875 O O . GLY A 1 230 ? -12.485 -0.485 -8.288 1.00 71.94 230 GLY A O 1
ATOM 1876 N N . LYS A 1 231 ? -10.267 -0.826 -8.229 1.00 82.62 231 LYS A N 1
ATOM 1877 C CA . LYS A 1 231 ? -9.944 -0.124 -9.481 1.00 82.62 231 LYS A CA 1
ATOM 1878 C C . LYS A 1 231 ? -9.481 -1.089 -10.569 1.00 82.62 231 LYS A C 1
ATOM 1880 O O . LYS A 1 231 ? -8.972 -2.167 -10.266 1.00 82.62 231 LYS A O 1
ATOM 1885 N N . PRO A 1 232 ? -9.607 -0.717 -11.855 1.00 89.38 232 PRO A N 1
ATOM 1886 C CA . PRO A 1 232 ? -9.035 -1.509 -12.932 1.00 89.38 232 PRO A CA 1
ATOM 1887 C C . PRO A 1 232 ? -7.505 -1.572 -12.828 1.00 89.38 232 PRO A C 1
ATOM 1889 O O . PRO A 1 232 ? -6.860 -0.621 -12.379 1.00 89.38 232 PRO A O 1
ATOM 1892 N N . PHE A 1 233 ? -6.939 -2.676 -13.313 1.00 93.12 233 PHE A N 1
ATOM 1893 C CA . PHE A 1 233 ? -5.504 -2.833 -13.519 1.00 93.12 233 PHE A CA 1
ATOM 1894 C C . PHE A 1 233 ? -5.184 -2.899 -15.015 1.00 93.12 233 PHE A C 1
ATOM 1896 O O . PHE A 1 233 ? -5.870 -3.596 -15.767 1.00 93.12 233 PHE A O 1
ATOM 1903 N N . ILE A 1 234 ? -4.137 -2.198 -15.449 1.00 92.88 234 ILE A N 1
ATOM 1904 C CA . ILE A 1 234 ? -3.694 -2.164 -16.843 1.00 92.88 234 ILE A CA 1
ATOM 1905 C C . ILE A 1 234 ? -2.266 -2.690 -16.958 1.00 92.88 234 ILE A C 1
ATOM 1907 O O . ILE A 1 234 ? -1.337 -2.208 -16.313 1.00 92.88 234 ILE A O 1
ATOM 1911 N N . MET A 1 235 ? -2.094 -3.677 -17.836 1.00 94.00 235 MET A N 1
ATOM 1912 C CA . MET A 1 235 ? -0.790 -4.251 -18.139 1.00 94.00 235 MET A CA 1
ATOM 1913 C C . MET A 1 235 ? -0.056 -3.408 -19.181 1.00 94.00 235 MET A C 1
ATOM 1915 O O . MET A 1 235 ? -0.518 -3.268 -20.316 1.00 94.00 235 MET A O 1
ATOM 1919 N N . ILE A 1 236 ? 1.134 -2.944 -18.821 1.00 94.12 236 ILE A N 1
ATOM 1920 C CA . ILE A 1 236 ? 2.179 -2.539 -19.757 1.00 94.12 236 ILE A CA 1
ATOM 1921 C C . ILE A 1 236 ? 3.092 -3.754 -19.930 1.00 94.12 236 ILE A C 1
ATOM 1923 O O . ILE A 1 236 ? 3.467 -4.400 -18.949 1.00 94.12 236 ILE A O 1
ATOM 1927 N N . ARG A 1 237 ? 3.441 -4.123 -21.163 1.00 94.50 237 ARG A N 1
ATOM 1928 C CA . ARG A 1 237 ? 4.298 -5.296 -21.402 1.00 94.50 237 ARG A CA 1
ATOM 1929 C C . ARG A 1 237 ? 5.377 -5.021 -22.418 1.00 94.50 237 ARG A C 1
ATOM 1931 O O . ARG A 1 237 ? 5.260 -4.107 -23.215 1.00 94.50 237 ARG A O 1
ATOM 1938 N N . LYS A 1 238 ? 6.406 -5.865 -22.429 1.00 92.00 238 LYS A N 1
ATOM 1939 C CA . LYS A 1 238 ? 7.378 -5.891 -23.525 1.00 92.00 238 LYS A CA 1
ATOM 1940 C C . LYS A 1 238 ? 6.683 -6.192 -24.854 1.00 92.00 238 LYS A C 1
ATOM 1942 O O . LYS A 1 238 ? 5.648 -6.867 -24.877 1.00 92.00 238 LYS A O 1
ATOM 1947 N N . LYS A 1 239 ? 7.298 -5.739 -25.944 1.00 90.94 239 LYS A N 1
ATOM 1948 C CA . LYS A 1 239 ? 6.810 -5.943 -27.310 1.00 90.94 239 LYS A CA 1
ATOM 1949 C C . LYS A 1 239 ? 6.346 -7.377 -27.580 1.00 90.94 239 LYS A C 1
ATOM 1951 O O . LYS A 1 239 ? 6.994 -8.337 -27.155 1.00 90.94 239 LYS A O 1
ATOM 1956 N N . TRP A 1 240 ? 5.248 -7.511 -28.320 1.00 89.44 240 TRP A N 1
ATOM 1957 C CA . TRP A 1 240 ? 4.648 -8.774 -28.771 1.00 89.44 240 TRP A CA 1
ATOM 1958 C C . TRP A 1 240 ? 4.007 -9.635 -27.676 1.00 89.44 240 TRP A C 1
ATOM 1960 O O . TRP A 1 240 ? 3.579 -10.757 -27.948 1.00 89.44 240 TRP A O 1
ATOM 1970 N N . LYS A 1 241 ? 3.919 -9.146 -26.433 1.00 92.75 241 LYS A N 1
ATOM 1971 C CA . LYS A 1 241 ? 3.283 -9.882 -25.326 1.00 92.75 241 LYS A CA 1
ATOM 1972 C C . LYS A 1 241 ? 1.804 -9.548 -25.132 1.00 92.75 241 LYS A C 1
ATOM 1974 O O . LYS A 1 241 ? 1.123 -10.273 -24.409 1.00 92.75 241 LYS A O 1
ATOM 1979 N N . LEU A 1 242 ? 1.308 -8.469 -25.739 1.00 91.12 242 LEU A N 1
ATOM 1980 C CA . LEU A 1 242 ? -0.100 -8.075 -25.676 1.00 91.12 242 LEU A CA 1
ATOM 1981 C C . LEU A 1 242 ? -0.829 -8.458 -26.971 1.00 91.12 242 LEU A C 1
ATOM 1983 O O . LEU A 1 242 ? -0.313 -8.204 -28.057 1.00 91.12 242 LEU A O 1
ATOM 1987 N N . PRO A 1 243 ? -2.035 -9.047 -26.889 1.00 91.00 243 PRO A N 1
ATOM 1988 C CA . PRO A 1 243 ? -2.825 -9.349 -28.074 1.00 91.00 243 PRO A CA 1
ATOM 1989 C C . PRO A 1 243 ? -3.506 -8.092 -28.636 1.00 91.00 243 PRO A C 1
ATOM 1991 O O . PRO A 1 243 ? -3.779 -7.128 -27.918 1.00 91.00 243 PRO A O 1
ATOM 1994 N N . GLY A 1 244 ? -3.876 -8.130 -29.916 1.00 91.19 244 GLY A N 1
ATOM 1995 C CA . GLY A 1 244 ? -4.641 -7.060 -30.560 1.00 91.19 244 GLY A CA 1
ATOM 1996 C C . GLY A 1 244 ? -3.802 -5.830 -30.923 1.00 91.19 244 GLY A C 1
ATOM 1997 O O . GLY A 1 244 ? -2.607 -5.927 -31.177 1.00 91.19 244 GLY A O 1
ATOM 1998 N N . LYS A 1 245 ? -4.452 -4.661 -31.021 1.00 92.50 245 LYS A N 1
ATOM 1999 C CA . LYS A 1 245 ? -3.789 -3.410 -31.426 1.00 92.50 245 LYS A CA 1
ATOM 2000 C C . LYS A 1 245 ? -3.102 -2.746 -30.233 1.00 92.50 245 LYS A C 1
ATOM 2002 O O . LYS A 1 245 ? -3.778 -2.368 -29.274 1.00 92.50 245 LYS A O 1
ATOM 2007 N N . THR A 1 246 ? -1.801 -2.512 -30.345 1.00 93.25 246 THR A N 1
ATOM 2008 C CA . THR A 1 246 ? -0.967 -1.870 -29.321 1.00 93.25 246 THR A CA 1
ATOM 2009 C C . THR A 1 246 ? -0.510 -0.465 -29.732 1.00 93.25 246 THR A C 1
ATOM 2011 O O . THR A 1 246 ? -0.623 -0.053 -30.893 1.00 93.25 246 THR A O 1
ATOM 2014 N N . VAL A 1 247 ? -0.054 0.307 -28.747 1.00 91.00 247 VAL A N 1
ATOM 2015 C CA . VAL A 1 247 ? 0.835 1.467 -28.907 1.00 91.00 247 VAL A CA 1
ATOM 2016 C C . VAL A 1 247 ? 2.099 1.151 -28.133 1.00 91.00 247 VAL A C 1
ATOM 2018 O O . VAL A 1 247 ? 1.995 0.630 -27.024 1.00 91.00 247 VAL A O 1
ATOM 2021 N N . GLY A 1 248 ? 3.257 1.456 -28.713 1.00 90.94 248 GLY A N 1
ATOM 2022 C CA . GLY A 1 248 ? 4.551 1.203 -28.095 1.00 90.94 248 GLY A CA 1
ATOM 2023 C C . GLY A 1 248 ? 5.421 2.447 -27.972 1.00 90.94 248 GLY A C 1
ATOM 2024 O O . GLY A 1 248 ? 5.177 3.474 -28.619 1.00 90.94 248 GLY A O 1
ATOM 2025 N N . ILE A 1 249 ? 6.432 2.348 -27.116 1.00 89.31 249 ILE A N 1
ATOM 2026 C CA . ILE A 1 249 ? 7.545 3.290 -27.047 1.00 89.31 249 ILE A CA 1
ATOM 2027 C C . ILE A 1 249 ? 8.854 2.521 -26.872 1.00 89.31 249 ILE A C 1
ATOM 2029 O O . ILE A 1 249 ? 8.943 1.590 -26.066 1.00 89.31 249 ILE A O 1
ATOM 2033 N N . ASP A 1 250 ? 9.861 2.946 -27.626 1.00 86.81 250 ASP A N 1
ATOM 2034 C CA . ASP A 1 250 ? 11.237 2.504 -27.454 1.00 86.81 250 ASP A CA 1
ATOM 2035 C C . ASP A 1 250 ? 11.900 3.304 -26.335 1.00 86.81 250 ASP A C 1
ATOM 2037 O O . ASP A 1 250 ? 11.715 4.520 -26.225 1.00 86.81 250 ASP A O 1
ATOM 2041 N N . TYR A 1 251 ? 12.707 2.634 -25.523 1.00 79.00 251 TYR A N 1
ATOM 2042 C CA . TYR A 1 251 ? 13.556 3.283 -24.535 1.00 79.00 251 TYR A CA 1
ATOM 2043 C C . TYR A 1 251 ? 14.919 2.605 -24.463 1.00 79.00 251 TYR A C 1
ATOM 2045 O O . TYR A 1 251 ? 15.069 1.398 -24.685 1.00 79.00 251 TYR A O 1
ATOM 2053 N N . SER A 1 252 ? 15.928 3.416 -24.172 1.00 73.75 252 SER A N 1
ATOM 2054 C CA . SER A 1 252 ? 17.305 2.961 -24.048 1.00 73.75 252 SER A CA 1
ATOM 2055 C C . SER A 1 252 ? 17.541 2.375 -22.661 1.00 73.75 252 SER A C 1
ATOM 2057 O O . SER A 1 252 ? 17.159 2.961 -21.648 1.00 73.75 252 SER A O 1
ATOM 2059 N N . LEU A 1 253 ? 18.194 1.221 -22.628 1.00 69.44 253 LEU A N 1
ATOM 2060 C CA . LEU A 1 253 ? 18.790 0.630 -21.435 1.00 69.44 253 LEU A CA 1
ATOM 2061 C C . LEU A 1 253 ? 20.299 0.925 -21.448 1.00 69.44 253 LEU A C 1
ATOM 2063 O O . LEU A 1 253 ? 20.842 1.329 -22.475 1.00 69.44 253 LEU A O 1
ATOM 2067 N N . GLU A 1 254 ? 21.004 0.664 -20.343 1.00 61.75 254 GLU A N 1
ATOM 2068 C CA . GLU A 1 254 ? 22.480 0.739 -20.324 1.00 61.75 254 GLU A CA 1
ATOM 2069 C C . GLU A 1 254 ? 23.129 -0.145 -21.401 1.00 61.75 254 GLU A C 1
ATOM 2071 O O . GLU A 1 254 ? 24.187 0.180 -21.933 1.00 61.75 254 GLU A O 1
ATOM 2076 N N . TYR A 1 255 ? 22.481 -1.262 -21.742 1.00 55.69 255 TYR A N 1
ATOM 2077 C CA . TYR A 1 255 ? 22.937 -2.194 -22.766 1.00 55.69 255 TYR A CA 1
ATOM 2078 C C . TYR A 1 255 ? 21.767 -2.555 -23.689 1.00 55.69 255 TYR A C 1
ATOM 2080 O O . TYR A 1 255 ? 21.059 -3.536 -23.463 1.00 55.69 255 TYR A O 1
ATOM 2088 N N . GLY A 1 256 ? 21.567 -1.748 -24.734 1.00 70.19 256 GLY A N 1
ATOM 2089 C CA . GLY A 1 256 ? 20.581 -1.981 -25.795 1.00 70.19 256 GLY A CA 1
ATOM 2090 C C . GLY A 1 256 ? 19.335 -1.097 -25.704 1.00 70.19 256 GLY A C 1
ATOM 2091 O O . GLY A 1 256 ? 19.260 -0.168 -24.906 1.00 70.19 256 GLY A O 1
ATOM 2092 N N . SER A 1 257 ? 18.347 -1.387 -26.546 1.00 77.44 257 SER A N 1
ATOM 2093 C CA . SER A 1 257 ? 17.015 -0.786 -26.484 1.00 77.44 257 SER A CA 1
ATOM 2094 C C . SER A 1 257 ? 15.979 -1.850 -26.148 1.00 77.44 257 SER A C 1
ATOM 2096 O O . SER A 1 257 ? 16.128 -3.030 -26.475 1.00 77.44 257 SER A O 1
ATOM 2098 N N . SER A 1 258 ? 14.925 -1.432 -25.462 1.00 84.19 258 SER A N 1
ATOM 2099 C CA . SER A 1 258 ? 13.754 -2.254 -25.194 1.00 84.19 258 SER A CA 1
ATOM 2100 C C . SER A 1 258 ? 12.516 -1.486 -25.626 1.00 84.19 258 SER A C 1
ATOM 2102 O O . SER A 1 258 ? 12.512 -0.258 -25.673 1.00 84.19 258 SER A O 1
ATOM 2104 N N . GLU A 1 259 ? 11.461 -2.219 -25.948 1.00 89.25 259 GLU A N 1
ATOM 2105 C CA . GLU A 1 259 ? 10.192 -1.646 -26.374 1.00 89.25 259 GLU A CA 1
ATOM 2106 C C . GLU A 1 259 ? 9.086 -2.186 -25.478 1.00 89.25 259 GLU A C 1
ATOM 2108 O O . GLU A 1 259 ? 8.983 -3.399 -25.236 1.00 89.25 259 GLU A O 1
ATOM 2113 N N . ILE A 1 260 ? 8.274 -1.265 -24.971 1.00 92.44 260 ILE A N 1
ATOM 2114 C CA . ILE A 1 260 ? 7.096 -1.567 -24.164 1.00 92.44 260 ILE A CA 1
ATOM 2115 C C . ILE A 1 260 ? 5.841 -1.116 -24.888 1.00 92.44 260 ILE A C 1
ATOM 2117 O O . ILE A 1 260 ? 5.841 -0.119 -25.604 1.00 92.44 260 ILE A O 1
ATOM 2121 N N . GLU A 1 261 ? 4.771 -1.867 -24.684 1.00 93.94 261 GLU A N 1
ATOM 2122 C CA . GLU A 1 261 ? 3.502 -1.752 -25.370 1.00 93.94 261 GLU A CA 1
ATOM 2123 C C . GLU A 1 261 ? 2.335 -1.729 -24.384 1.00 93.94 261 GLU A C 1
ATOM 2125 O O . GLU A 1 261 ? 2.374 -2.331 -23.306 1.00 93.94 261 GLU A O 1
ATOM 2130 N N . LEU A 1 262 ? 1.259 -1.076 -24.816 1.00 91.94 262 LEU A N 1
ATOM 2131 C CA . LEU A 1 262 ? -0.030 -1.048 -24.144 1.00 91.94 262 LEU A CA 1
ATOM 2132 C C . LEU A 1 262 ? -1.162 -1.210 -25.166 1.00 91.94 262 LEU A C 1
ATOM 2134 O O . LEU A 1 262 ? -1.076 -0.723 -26.296 1.00 91.94 262 LEU A O 1
ATOM 2138 N N . GLN A 1 263 ? -2.235 -1.909 -24.796 1.00 91.62 263 GLN A N 1
ATOM 2139 C CA . GLN A 1 263 ? -3.367 -2.133 -25.700 1.00 91.62 263 GLN A CA 1
ATOM 2140 C C . GLN A 1 263 ? -4.171 -0.848 -25.920 1.00 91.62 263 GLN A C 1
ATOM 2142 O O . GLN A 1 263 ? -4.624 -0.218 -24.969 1.00 91.62 263 GLN A O 1
ATOM 2147 N N . LYS A 1 264 ? -4.474 -0.513 -27.181 1.00 85.25 264 LYS A N 1
ATOM 2148 C CA . LYS A 1 264 ? -5.305 0.660 -27.523 1.00 85.25 264 LYS A CA 1
ATOM 2149 C C . LYS A 1 264 ? -6.703 0.616 -26.907 1.00 85.25 264 LYS A C 1
ATOM 2151 O O . LYS A 1 264 ? -7.300 1.658 -26.671 1.00 85.25 264 LYS A O 1
ATOM 2156 N N . SER A 1 265 ? -7.241 -0.576 -26.665 1.00 83.81 265 SER A N 1
ATOM 2157 C CA . SER A 1 265 ? -8.556 -0.759 -26.042 1.00 83.81 265 SER A CA 1
ATOM 2158 C C . SER A 1 265 ? -8.595 -0.362 -24.570 1.00 83.81 265 SER A C 1
ATOM 2160 O O . SER A 1 265 ? -9.679 -0.159 -24.036 1.00 83.81 265 SER A O 1
ATOM 2162 N N . ALA A 1 266 ? -7.441 -0.256 -23.909 1.00 80.56 266 ALA A N 1
ATOM 2163 C CA . ALA A 1 266 ? -7.380 0.114 -22.504 1.00 80.56 266 ALA A CA 1
ATOM 2164 C C . ALA A 1 266 ? -7.687 1.609 -22.281 1.00 80.56 266 ALA A C 1
ATOM 2166 O O . ALA A 1 266 ? -8.002 1.999 -21.165 1.00 80.56 266 ALA A O 1
ATOM 2167 N N . ILE A 1 267 ? -7.654 2.430 -23.338 1.00 67.69 267 ILE A N 1
ATOM 2168 C CA . ILE A 1 267 ? -7.752 3.892 -23.289 1.00 67.69 267 ILE A CA 1
ATOM 2169 C C . ILE A 1 267 ? -9.168 4.353 -22.915 1.00 67.69 267 ILE A C 1
ATOM 2171 O O . ILE A 1 267 ? -10.096 4.263 -23.722 1.00 67.69 267 ILE A O 1
ATOM 2175 N N . LYS A 1 268 ? -9.314 4.986 -21.747 1.00 77.31 268 LYS A N 1
ATOM 2176 C CA . LYS A 1 268 ? -10.366 5.989 -21.513 1.00 77.31 268 LYS A CA 1
ATOM 2177 C C . LYS A 1 268 ? -9.700 7.336 -21.266 1.00 77.31 268 LYS A C 1
ATOM 2179 O O . LYS A 1 268 ? -8.844 7.448 -20.398 1.00 77.31 268 LYS A O 1
ATOM 2184 N N . LYS A 1 269 ? -10.060 8.347 -22.056 1.00 75.44 269 LYS A N 1
ATOM 2185 C CA . LYS A 1 269 ? -9.416 9.668 -22.003 1.00 75.44 269 LYS A CA 1
ATOM 2186 C C . LYS A 1 269 ? -9.500 10.271 -20.597 1.00 75.44 269 LYS A C 1
ATOM 2188 O O . LYS A 1 269 ? -10.527 10.115 -19.940 1.00 75.44 269 LYS A O 1
ATOM 2193 N N . TRP A 1 270 ? -8.454 11.001 -20.205 1.00 79.94 270 TRP A N 1
ATOM 2194 C CA . TRP A 1 270 ? -8.403 11.821 -18.986 1.00 79.94 270 TRP A CA 1
ATOM 2195 C C . TRP A 1 270 ? -8.407 11.057 -17.660 1.00 79.94 270 TRP A C 1
ATOM 2197 O O . TRP A 1 270 ? -8.633 11.660 -16.615 1.00 79.94 270 TRP A O 1
ATOM 2207 N N . GLN A 1 271 ? -8.140 9.749 -17.683 1.00 84.50 271 GLN A N 1
ATOM 2208 C CA . GLN A 1 271 ? -7.947 8.994 -16.450 1.00 84.50 271 GLN A CA 1
ATOM 2209 C C . GLN A 1 271 ? -6.629 9.361 -15.771 1.00 84.50 271 GLN A C 1
ATOM 2211 O O . GLN A 1 271 ? -5.592 9.542 -16.419 1.00 84.50 271 GLN A O 1
ATOM 2216 N N . LYS A 1 272 ? -6.693 9.413 -14.444 1.00 87.12 272 LYS A N 1
ATOM 2217 C CA . LYS A 1 272 ? -5.545 9.490 -13.550 1.00 87.12 272 LYS A CA 1
ATOM 2218 C C . LYS A 1 272 ? -4.952 8.100 -13.355 1.00 87.12 272 LYS A C 1
ATOM 2220 O O . LYS A 1 272 ? -5.666 7.181 -12.953 1.00 87.12 272 LYS A O 1
ATOM 2225 N N . VAL A 1 273 ? -3.660 7.950 -13.619 1.00 89.50 273 VAL A N 1
ATOM 2226 C CA . VAL A 1 273 ? -2.972 6.654 -13.568 1.00 89.50 273 VAL A CA 1
ATOM 2227 C C . VAL A 1 273 ? -1.912 6.674 -12.479 1.00 89.50 273 VAL A C 1
ATOM 2229 O O . VAL A 1 273 ? -1.083 7.581 -12.463 1.00 89.50 273 VAL A O 1
ATOM 2232 N N . ALA A 1 274 ? -1.918 5.659 -11.614 1.00 91.19 274 ALA A N 1
ATOM 2233 C CA . ALA A 1 274 ? -0.791 5.366 -10.734 1.00 91.19 274 ALA A CA 1
ATOM 2234 C C . ALA A 1 274 ? 0.020 4.196 -11.302 1.00 91.19 274 ALA A C 1
ATOM 2236 O O . ALA A 1 274 ? -0.538 3.135 -11.602 1.00 91.19 274 ALA A O 1
ATOM 2237 N N . LEU A 1 275 ? 1.329 4.401 -11.445 1.00 92.62 275 LEU A N 1
ATOM 2238 C CA . LEU A 1 275 ? 2.275 3.348 -11.807 1.00 92.62 275 LEU A CA 1
ATOM 2239 C C . LEU A 1 275 ? 2.839 2.716 -10.537 1.00 92.62 275 LEU A C 1
ATOM 2241 O O . LEU A 1 275 ? 3.271 3.439 -9.642 1.00 92.62 275 LEU A O 1
ATOM 2245 N N . ILE A 1 276 ? 2.825 1.385 -10.475 1.00 91.94 276 ILE A N 1
ATOM 2246 C CA . ILE A 1 276 ? 3.375 0.618 -9.351 1.00 91.94 276 ILE A CA 1
ATOM 2247 C C . ILE A 1 276 ? 4.649 -0.089 -9.796 1.00 91.94 276 ILE A C 1
ATOM 2249 O O . ILE A 1 276 ? 4.591 -0.823 -10.774 1.00 91.94 276 ILE A O 1
ATOM 2253 N N . ASP A 1 277 ? 5.752 0.079 -9.070 1.00 90.81 277 ASP A N 1
ATOM 2254 C CA . ASP A 1 277 ? 7.014 -0.659 -9.250 1.00 90.81 277 ASP A CA 1
ATOM 2255 C C . ASP A 1 277 ? 7.343 -1.482 -7.996 1.00 90.81 277 ASP A C 1
ATOM 2257 O O . ASP A 1 277 ? 6.932 -1.151 -6.883 1.00 90.81 277 ASP A O 1
ATOM 2261 N N . ASP A 1 278 ? 8.106 -2.555 -8.155 1.00 90.38 278 ASP A N 1
ATOM 2262 C CA . ASP A 1 278 ? 8.711 -3.231 -7.018 1.00 90.38 278 ASP A CA 1
ATOM 2263 C C . ASP A 1 278 ? 9.988 -2.530 -6.542 1.00 90.38 278 ASP A C 1
ATOM 2265 O O . ASP A 1 278 ? 10.178 -2.342 -5.342 1.00 90.38 278 ASP A O 1
ATOM 2269 N N . LEU A 1 279 ? 10.849 -2.096 -7.460 1.00 88.00 279 LEU A N 1
ATOM 2270 C CA . LEU A 1 279 ? 12.116 -1.473 -7.104 1.00 88.00 279 LEU A CA 1
ATOM 2271 C C . LEU A 1 279 ? 12.508 -0.424 -8.126 1.00 88.00 279 LEU A C 1
ATOM 2273 O O . LEU A 1 279 ? 12.729 -0.718 -9.302 1.00 88.00 279 LEU A O 1
ATOM 2277 N N . LEU A 1 280 ? 12.697 0.787 -7.627 1.00 85.62 280 LEU A N 1
ATOM 2278 C CA . LEU A 1 280 ? 13.027 1.949 -8.420 1.00 85.62 280 LEU A CA 1
ATOM 2279 C C . LEU A 1 280 ? 14.496 2.332 -8.216 1.00 85.62 280 LEU A C 1
ATOM 2281 O O . LEU A 1 280 ? 14.895 2.689 -7.113 1.00 85.62 280 LEU A O 1
ATOM 2285 N N . ALA A 1 281 ? 15.287 2.214 -9.287 1.00 80.44 281 ALA A N 1
ATOM 2286 C CA . ALA A 1 281 ? 16.727 2.498 -9.296 1.00 80.44 281 ALA A CA 1
ATOM 2287 C C . ALA A 1 281 ? 17.073 3.637 -10.274 1.00 80.44 281 ALA A C 1
ATOM 2289 O O . ALA A 1 281 ? 17.108 4.805 -9.911 1.00 80.44 281 ALA A O 1
ATOM 2290 N N . THR A 1 282 ? 17.245 3.320 -11.562 1.00 76.06 282 THR A N 1
ATOM 2291 C CA . THR A 1 282 ? 17.703 4.282 -12.586 1.00 76.06 282 THR A CA 1
ATOM 2292 C C . THR A 1 282 ? 16.583 5.061 -13.275 1.00 76.06 282 THR A C 1
ATOM 2294 O O . THR A 1 282 ? 16.847 5.845 -14.186 1.00 76.06 282 THR A O 1
ATOM 2297 N N . TRP A 1 283 ? 15.323 4.826 -12.893 1.00 79.44 283 TRP A N 1
ATOM 2298 C CA . TRP A 1 283 ? 14.118 5.483 -13.422 1.00 79.44 283 TRP A CA 1
ATOM 2299 C C . TRP A 1 283 ? 13.814 5.316 -14.917 1.00 79.44 283 TRP A C 1
ATOM 2301 O O . TRP A 1 283 ? 12.696 5.613 -15.334 1.00 79.44 283 TRP A O 1
ATOM 2311 N N . GLY A 1 284 ? 14.740 4.815 -15.739 1.00 81.19 284 GLY A N 1
ATOM 2312 C CA . GLY A 1 284 ? 14.573 4.752 -17.196 1.00 81.19 284 GLY A CA 1
ATOM 2313 C C . GLY A 1 284 ? 13.331 3.971 -17.627 1.00 81.19 284 GLY A C 1
ATOM 2314 O O . GLY A 1 284 ? 12.542 4.437 -18.449 1.00 81.19 284 GLY A O 1
ATOM 2315 N N . THR A 1 285 ? 13.107 2.814 -17.007 1.00 85.19 285 THR A N 1
ATOM 2316 C CA . THR A 1 285 ? 11.925 1.978 -17.251 1.00 85.19 285 THR A CA 1
ATOM 2317 C C . THR A 1 285 ? 10.625 2.668 -16.816 1.00 85.19 285 THR A C 1
ATOM 2319 O O . THR A 1 285 ? 9.627 2.618 -17.535 1.00 85.19 285 THR A O 1
ATOM 2322 N N . MET A 1 286 ? 10.646 3.352 -15.668 1.00 87.38 286 MET A N 1
ATOM 2323 C CA . MET A 1 286 ? 9.505 4.102 -15.138 1.00 87.38 286 MET A CA 1
ATOM 2324 C C . MET A 1 286 ? 9.130 5.283 -16.029 1.00 87.38 286 MET A C 1
ATOM 2326 O O . MET A 1 286 ? 7.969 5.437 -16.397 1.00 87.38 286 MET A O 1
ATOM 2330 N N . LEU A 1 287 ? 10.116 6.066 -16.464 1.00 87.19 287 LEU A N 1
ATOM 2331 C CA . LEU A 1 287 ? 9.898 7.189 -17.372 1.00 87.19 287 LEU A CA 1
ATOM 2332 C C . LEU A 1 287 ? 9.381 6.739 -18.740 1.00 87.19 287 LEU A C 1
ATOM 2334 O O . LEU A 1 287 ? 8.523 7.408 -19.319 1.00 87.19 287 LEU A O 1
ATOM 2338 N N . ALA A 1 288 ? 9.855 5.599 -19.250 1.00 88.44 288 ALA A N 1
ATOM 2339 C CA . ALA A 1 288 ? 9.326 5.015 -20.478 1.00 88.44 288 ALA A CA 1
ATOM 2340 C C . ALA A 1 288 ? 7.847 4.628 -20.321 1.00 88.44 288 ALA A C 1
ATOM 2342 O O . ALA A 1 288 ? 7.028 4.951 -21.185 1.00 88.44 288 ALA A O 1
ATOM 2343 N N . ALA A 1 289 ? 7.492 3.983 -19.204 1.00 89.69 289 ALA A N 1
ATOM 2344 C CA . ALA A 1 289 ? 6.115 3.614 -18.887 1.00 89.69 289 ALA A CA 1
ATOM 2345 C C . ALA A 1 289 ? 5.210 4.849 -18.740 1.00 89.69 289 ALA A C 1
ATOM 2347 O O . ALA A 1 289 ? 4.146 4.896 -19.361 1.00 89.69 289 ALA A O 1
ATOM 2348 N N . ALA A 1 290 ? 5.652 5.872 -18.003 1.00 89.50 290 ALA A N 1
ATOM 2349 C CA . ALA A 1 290 ? 4.922 7.129 -17.840 1.00 89.50 290 ALA A CA 1
ATOM 2350 C C . ALA A 1 290 ? 4.699 7.835 -19.185 1.00 89.50 290 ALA A C 1
ATOM 2352 O O . ALA A 1 290 ? 3.566 8.157 -19.537 1.00 89.50 290 ALA A O 1
ATOM 2353 N N . SER A 1 291 ? 5.748 7.942 -20.006 1.00 88.81 291 SER A N 1
ATOM 2354 C CA . SER A 1 291 ? 5.665 8.539 -21.346 1.00 88.81 291 SER A CA 1
ATOM 2355 C C . SER A 1 291 ? 4.701 7.781 -22.269 1.00 88.81 291 SER A C 1
ATOM 2357 O O . SER A 1 291 ? 3.989 8.387 -23.072 1.00 88.81 291 SER A O 1
ATOM 2359 N N . LEU A 1 292 ? 4.670 6.443 -22.193 1.00 89.25 292 LEU A N 1
ATOM 2360 C CA . LEU A 1 292 ? 3.734 5.625 -22.968 1.00 89.25 292 LEU A CA 1
ATOM 2361 C C . LEU A 1 292 ? 2.283 5.875 -22.546 1.00 89.25 292 LEU A C 1
ATOM 2363 O O . LEU A 1 292 ? 1.407 5.984 -23.402 1.00 89.25 292 LEU A O 1
ATOM 2367 N N . VAL A 1 293 ? 2.040 5.966 -21.239 1.00 88.12 293 VAL A N 1
ATOM 2368 C CA . VAL A 1 293 ? 0.727 6.251 -20.652 1.00 88.12 293 VAL A CA 1
ATOM 2369 C C . VAL A 1 293 ? 0.256 7.651 -21.062 1.00 88.12 293 VAL A C 1
ATOM 2371 O O . VAL A 1 293 ? -0.846 7.797 -21.589 1.00 88.12 293 VAL A O 1
ATOM 2374 N N . GLU A 1 294 ? 1.109 8.665 -20.945 1.00 87.44 294 GLU A N 1
ATOM 2375 C CA . GLU A 1 294 ? 0.792 10.056 -21.298 1.00 87.44 294 GLU A CA 1
ATOM 2376 C C . GLU A 1 294 ? 0.474 10.251 -22.787 1.00 87.44 294 GLU A C 1
ATOM 2378 O O . GLU A 1 294 ? -0.454 10.987 -23.136 1.00 87.44 294 GLU A O 1
ATOM 2383 N N . LYS A 1 295 ? 1.147 9.514 -23.686 1.00 84.38 295 LYS A N 1
ATOM 2384 C CA . LYS A 1 295 ? 0.819 9.487 -25.129 1.00 84.38 295 LYS A CA 1
ATOM 2385 C C . LYS A 1 295 ? -0.632 9.085 -25.416 1.00 84.38 295 LYS A C 1
ATOM 2387 O O . LYS A 1 295 ? -1.136 9.347 -26.510 1.00 84.38 295 LYS A O 1
ATOM 2392 N N . LEU A 1 296 ? -1.304 8.438 -24.467 1.00 80.12 296 LEU A N 1
ATOM 2393 C CA . LEU A 1 296 ? -2.681 7.970 -24.590 1.00 80.12 296 LEU A CA 1
ATOM 2394 C C . LEU A 1 296 ? -3.700 8.902 -23.918 1.00 80.12 296 LEU A C 1
ATOM 2396 O O . LEU A 1 296 ? -4.854 8.508 -23.747 1.00 80.12 296 LEU A O 1
ATOM 2400 N N . TRP A 1 297 ? -3.311 10.151 -23.625 1.00 70.94 297 TRP A N 1
ATOM 2401 C CA . TRP A 1 297 ? -4.147 11.166 -22.960 1.00 70.94 297 TRP A CA 1
ATOM 2402 C C . TRP A 1 297 ? -4.514 10.803 -21.521 1.00 70.94 297 TRP A C 1
ATOM 2404 O O . TRP A 1 297 ? -5.574 11.186 -21.012 1.00 70.94 297 TRP A O 1
ATOM 2414 N N . TRP A 1 298 ? -3.642 10.034 -20.883 1.00 76.94 298 TRP A N 1
ATOM 2415 C CA . TRP A 1 29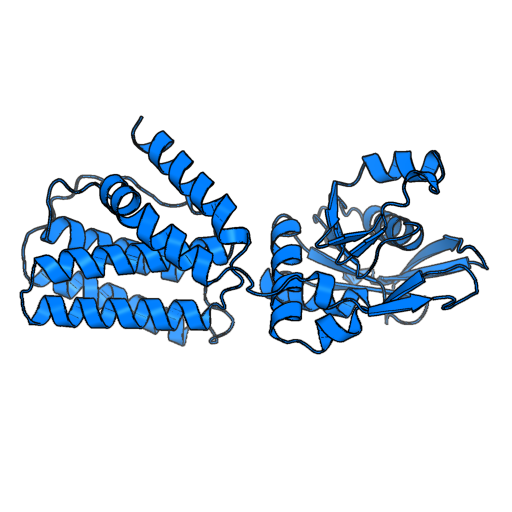8 ? -3.680 9.768 -19.458 1.00 76.94 298 TRP A CA 1
ATOM 2416 C C . TRP A 1 298 ? -2.753 10.713 -18.716 1.00 76.94 298 TRP A C 1
ATOM 2418 O O . TRP A 1 298 ? -1.745 11.155 -19.257 1.00 76.94 298 TRP A O 1
ATOM 2428 N N . SER A 1 299 ? -3.115 11.023 -17.477 1.00 76.62 299 SER A N 1
ATOM 2429 C CA . SER A 1 299 ? -2.297 11.858 -16.606 1.00 76.62 299 SER A CA 1
ATOM 2430 C C . SER A 1 299 ? -1.621 10.965 -15.575 1.00 76.62 299 SER A C 1
ATOM 2432 O O . SER A 1 299 ? -2.306 10.331 -14.764 1.00 76.62 299 SER A O 1
ATOM 2434 N N . VAL A 1 300 ? -0.291 10.892 -15.626 1.00 75.31 300 VAL A N 1
ATOM 2435 C CA . VAL A 1 300 ? 0.519 10.241 -14.591 1.00 75.31 300 VAL A CA 1
ATOM 2436 C C . VAL A 1 300 ? 0.908 11.316 -13.595 1.00 75.31 300 VAL A C 1
ATOM 2438 O O . VAL A 1 300 ? 1.778 12.133 -13.864 1.00 75.31 300 VAL A O 1
ATOM 2441 N N . ASN A 1 301 ? 0.223 11.352 -12.457 1.00 70.19 301 ASN A N 1
ATOM 2442 C CA . ASN A 1 301 ? 0.499 12.362 -11.434 1.00 70.19 301 ASN A CA 1
ATOM 2443 C C . ASN A 1 301 ? 1.407 11.821 -10.333 1.00 70.19 301 ASN A C 1
ATOM 2445 O O . ASN A 1 301 ? 2.108 12.601 -9.697 1.00 70.19 301 ASN A O 1
ATOM 2449 N N . ASN A 1 302 ? 1.381 10.509 -10.096 1.00 75.62 302 ASN A N 1
ATOM 2450 C CA . ASN A 1 302 ? 2.185 9.897 -9.054 1.00 75.62 302 ASN A CA 1
ATOM 2451 C C . ASN A 1 302 ? 2.590 8.460 -9.407 1.00 75.62 302 ASN A C 1
ATOM 2453 O O . ASN A 1 302 ? 1.886 7.729 -10.116 1.00 75.62 302 ASN A O 1
ATOM 2457 N N . VAL A 1 303 ? 3.785 8.121 -8.939 1.00 80.69 303 VAL A N 1
ATOM 2458 C CA . VAL A 1 303 ? 4.455 6.835 -9.080 1.00 80.69 303 VAL A CA 1
ATOM 2459 C C . VAL A 1 303 ? 4.680 6.286 -7.678 1.00 80.69 303 VAL A C 1
ATOM 2461 O O . VAL A 1 303 ? 5.243 6.978 -6.828 1.00 80.69 303 VAL A O 1
ATOM 2464 N N . ALA A 1 304 ? 4.289 5.034 -7.447 1.00 82.44 304 ALA A N 1
ATOM 2465 C CA . ALA A 1 304 ? 4.541 4.363 -6.182 1.00 82.44 304 ALA A CA 1
ATOM 2466 C C . ALA A 1 304 ? 5.419 3.121 -6.365 1.00 82.44 304 ALA A C 1
ATOM 2468 O O . ALA A 1 304 ? 5.246 2.362 -7.317 1.00 82.44 304 ALA A O 1
ATOM 2469 N N . CYS A 1 305 ? 6.352 2.892 -5.446 1.00 85.56 305 CYS A N 1
ATOM 2470 C CA . CYS A 1 305 ? 7.214 1.715 -5.460 1.00 85.56 305 CYS A CA 1
ATOM 2471 C C . CYS A 1 305 ? 7.337 1.057 -4.083 1.00 85.56 305 CYS A C 1
ATOM 2473 O O . CYS A 1 305 ? 7.128 1.691 -3.047 1.00 85.56 305 CYS A O 1
ATOM 2475 N N . VAL A 1 306 ? 7.671 -0.236 -4.058 1.00 81.94 306 VAL A N 1
ATOM 2476 C CA . VAL A 1 306 ? 7.967 -0.927 -2.792 1.00 81.94 306 VAL A CA 1
ATOM 2477 C C . VAL A 1 306 ? 9.303 -0.436 -2.239 1.00 81.94 306 VAL A C 1
ATOM 2479 O O . VAL A 1 306 ? 9.360 0.023 -1.100 1.00 81.94 306 VAL A O 1
ATOM 2482 N N . ILE A 1 307 ? 10.352 -0.469 -3.061 1.00 84.06 307 ILE A N 1
ATOM 2483 C CA . ILE A 1 307 ? 11.696 -0.004 -2.713 1.00 84.06 307 ILE A CA 1
ATOM 2484 C C . ILE A 1 307 ? 12.090 1.165 -3.622 1.00 84.06 307 ILE A C 1
ATOM 2486 O O . ILE A 1 307 ? 12.008 1.057 -4.846 1.00 84.06 307 ILE A O 1
ATOM 2490 N N . SER A 1 308 ? 12.562 2.258 -3.027 1.00 85.38 308 SER A N 1
ATOM 2491 C CA . SER A 1 308 ? 13.330 3.299 -3.716 1.00 85.38 308 SER A CA 1
ATOM 2492 C C . SER A 1 308 ? 14.801 3.177 -3.334 1.00 85.38 308 SER A C 1
ATOM 2494 O O . SER A 1 308 ? 15.118 3.036 -2.152 1.00 85.38 308 SER A O 1
ATOM 2496 N N . LEU A 1 309 ? 15.690 3.204 -4.323 1.00 80.38 309 LEU A N 1
ATOM 2497 C CA . LEU A 1 309 ? 17.118 3.408 -4.098 1.00 80.38 309 LEU A CA 1
ATOM 2498 C C . LEU A 1 309 ? 17.393 4.899 -4.292 1.00 80.38 309 LEU A C 1
ATOM 2500 O O . LEU A 1 309 ? 17.154 5.431 -5.379 1.00 80.38 309 LEU A O 1
ATOM 2504 N N . ASP A 1 310 ? 17.853 5.574 -3.241 1.00 66.44 310 ASP A N 1
ATOM 2505 C CA . ASP A 1 310 ? 18.112 7.015 -3.233 1.00 66.44 310 ASP A CA 1
ATOM 2506 C C . ASP A 1 310 ? 19.438 7.325 -3.954 1.00 66.44 310 ASP A C 1
ATOM 2508 O O . ASP A 1 310 ? 20.385 7.872 -3.403 1.00 66.44 310 ASP A O 1
ATOM 2512 N N . GLU A 1 311 ? 19.499 6.983 -5.240 1.00 64.56 311 GLU A N 1
ATOM 2513 C CA . GLU A 1 311 ? 20.629 7.235 -6.136 1.00 64.56 311 GLU A CA 1
ATOM 2514 C C . GLU A 1 311 ? 20.393 8.486 -7.004 1.00 64.56 311 GLU A C 1
ATOM 2516 O O . GLU A 1 311 ? 20.849 8.575 -8.146 1.00 64.56 311 GLU A O 1
ATOM 2521 N N . GLU A 1 312 ? 19.661 9.48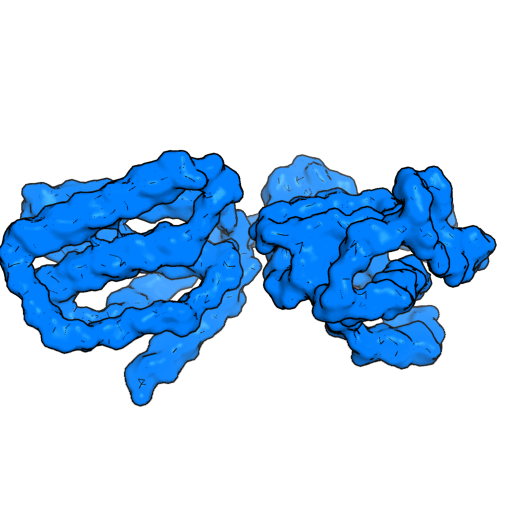5 -6.495 1.00 58.41 312 GLU A N 1
ATOM 2522 C CA . GLU A 1 312 ? 19.319 10.695 -7.262 1.00 58.41 312 GLU A CA 1
ATOM 2523 C C . GLU A 1 312 ? 20.555 11.420 -7.820 1.00 58.41 312 GLU A C 1
ATOM 2525 O O . GLU A 1 312 ? 20.510 11.997 -8.913 1.00 58.41 312 GLU A O 1
ATOM 2530 N N . GLU A 1 313 ? 21.683 11.357 -7.106 1.00 55.09 313 GLU A N 1
ATOM 2531 C CA . GLU A 1 313 ? 22.956 11.939 -7.537 1.00 55.09 313 GLU A CA 1
ATOM 2532 C C . GLU A 1 313 ? 23.521 11.278 -8.805 1.00 55.09 313 GLU A C 1
ATOM 2534 O O . GLU A 1 313 ? 24.159 11.961 -9.611 1.00 55.09 313 GLU A O 1
ATOM 2539 N N . LEU A 1 314 ? 23.226 9.993 -9.030 1.00 58.88 314 LEU A N 1
ATOM 2540 C CA . LEU A 1 314 ? 23.655 9.223 -10.203 1.00 58.88 314 LEU A CA 1
ATOM 2541 C C . LEU A 1 314 ? 22.748 9.449 -11.423 1.00 58.88 314 LEU A C 1
ATOM 2543 O O . LEU A 1 314 ? 23.110 9.098 -12.549 1.00 58.88 314 LEU A O 1
ATOM 2547 N N . LEU A 1 315 ? 21.586 10.083 -11.236 1.00 66.44 315 LEU A N 1
ATOM 2548 C CA . LEU A 1 315 ? 20.675 10.420 -12.327 1.00 66.44 315 LEU A CA 1
ATOM 2549 C C . LEU A 1 315 ? 21.170 11.639 -13.106 1.00 66.44 315 LEU A C 1
ATOM 2551 O O . LEU A 1 315 ? 21.654 12.621 -12.534 1.00 66.44 315 LEU A O 1
ATOM 2555 N N . SER A 1 316 ? 20.972 11.615 -14.425 1.00 67.56 316 SER A N 1
ATOM 2556 C CA . SER A 1 316 ? 21.232 12.777 -15.275 1.00 67.56 316 SER A CA 1
ATOM 2557 C C . SER A 1 316 ? 20.318 13.952 -14.898 1.00 67.56 316 SER A C 1
ATOM 2559 O O . SER A 1 316 ? 19.195 13.772 -14.417 1.00 67.56 316 SER A O 1
ATOM 2561 N N . SER A 1 317 ? 20.772 15.181 -15.158 1.00 68.94 317 SER A N 1
ATOM 2562 C CA . SER A 1 317 ? 19.983 16.392 -14.888 1.00 68.94 317 SER A CA 1
ATOM 2563 C C . SER A 1 317 ? 18.645 16.406 -15.637 1.00 68.94 317 SER A C 1
ATOM 2565 O O . SER A 1 317 ? 17.653 16.908 -15.115 1.00 68.94 317 SER A O 1
ATOM 2567 N N . GLU A 1 318 ? 18.595 15.820 -16.838 1.00 73.31 318 GLU A N 1
ATOM 2568 C CA . GLU A 1 318 ? 17.362 15.688 -17.620 1.00 73.31 318 GLU A CA 1
ATOM 2569 C C . GLU A 1 318 ? 16.371 14.720 -16.959 1.00 73.31 318 GLU A C 1
ATOM 2571 O O . GLU A 1 318 ? 15.177 15.014 -16.880 1.00 73.31 318 GLU A O 1
ATOM 2576 N N . THR A 1 319 ? 16.863 13.590 -16.444 1.00 71.56 319 THR A N 1
ATOM 2577 C CA . THR A 1 319 ? 16.051 12.628 -15.693 1.00 71.56 319 THR A CA 1
ATOM 2578 C C . THR A 1 319 ? 15.476 13.290 -14.445 1.00 71.56 319 THR A C 1
ATOM 2580 O O . THR A 1 319 ? 14.261 13.282 -14.281 1.00 71.56 319 THR A O 1
ATOM 2583 N N . ARG A 1 320 ? 16.294 13.968 -13.627 1.00 70.75 320 ARG A N 1
ATOM 2584 C CA . ARG A 1 320 ? 15.807 14.679 -12.425 1.00 70.75 320 ARG A CA 1
ATOM 2585 C C . ARG A 1 320 ? 14.753 15.737 -12.745 1.00 70.75 320 ARG A C 1
ATOM 2587 O O . ARG A 1 320 ? 13.758 15.851 -12.035 1.00 70.75 320 ARG A O 1
ATOM 2594 N N . PHE A 1 321 ? 14.930 16.486 -13.834 1.00 74.19 321 PHE A N 1
ATOM 2595 C CA . PHE A 1 321 ? 13.938 17.471 -14.259 1.00 74.19 321 PHE A CA 1
ATOM 2596 C C . PHE A 1 321 ? 12.594 16.815 -14.609 1.00 74.19 321 PHE A C 1
ATOM 2598 O O . PHE A 1 321 ? 11.554 17.263 -14.132 1.00 74.19 321 PHE A O 1
ATOM 2605 N N . LYS A 1 322 ? 12.597 15.716 -15.375 1.00 73.81 322 LYS A N 1
ATOM 2606 C CA . LYS A 1 322 ? 11.365 14.964 -15.677 1.00 73.81 322 LYS A CA 1
ATOM 2607 C C . LYS A 1 322 ? 10.731 14.381 -14.414 1.00 73.81 322 LYS A C 1
ATOM 2609 O O . LYS A 1 322 ? 9.516 14.431 -14.274 1.00 73.81 322 LYS A O 1
ATOM 2614 N N . LEU A 1 323 ? 11.546 13.902 -13.474 1.00 71.81 323 LEU A N 1
ATOM 2615 C CA . LEU A 1 323 ? 11.071 13.364 -12.198 1.00 71.81 323 LEU A CA 1
ATOM 2616 C C . LEU A 1 323 ? 10.370 14.399 -11.328 1.00 71.81 323 LEU A C 1
ATOM 2618 O O . LEU A 1 323 ? 9.374 14.061 -10.707 1.00 71.81 323 LEU A O 1
ATOM 2622 N N . SER A 1 324 ? 10.794 15.665 -11.363 1.00 74.56 324 SER A N 1
ATOM 2623 C CA . SER A 1 324 ? 10.116 16.738 -10.617 1.00 74.56 324 SER A CA 1
ATOM 2624 C C . SER A 1 324 ? 8.645 16.953 -11.012 1.00 74.56 324 SER A C 1
ATOM 2626 O O . SER A 1 324 ? 7.910 17.634 -10.302 1.00 74.56 324 SER A O 1
ATOM 2628 N N . SER A 1 325 ? 8.214 16.374 -12.140 1.00 77.75 325 SER A N 1
ATOM 2629 C CA . SER A 1 325 ? 6.826 16.411 -12.614 1.00 77.75 325 SER A CA 1
ATOM 2630 C C . SER A 1 325 ? 5.949 15.290 -12.036 1.00 77.75 325 SER A C 1
ATOM 2632 O O . SER A 1 325 ? 4.731 15.343 -12.200 1.00 77.75 325 SER A O 1
ATOM 2634 N N . TYR A 1 326 ? 6.543 14.298 -11.365 1.00 81.19 326 TYR A N 1
ATOM 2635 C CA . TYR A 1 326 ? 5.851 13.161 -10.761 1.00 81.19 326 TYR A CA 1
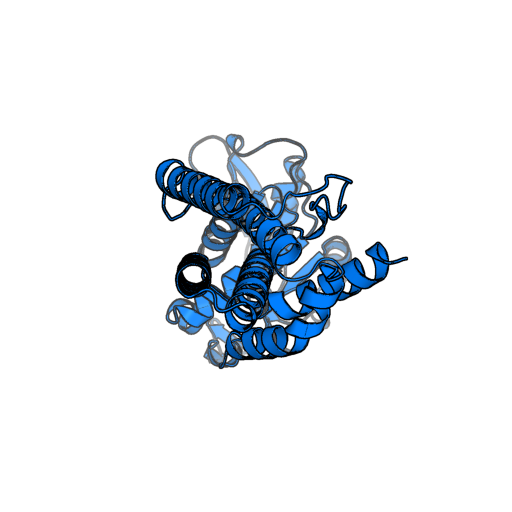ATOM 2636 C C . TYR A 1 326 ? 5.978 13.213 -9.240 1.00 81.19 326 TYR A C 1
ATOM 2638 O O . TYR A 1 326 ? 7.061 13.427 -8.705 1.00 81.19 326 TYR A O 1
ATOM 2646 N N . ASP A 1 327 ? 4.877 12.975 -8.532 1.00 81.12 327 ASP A N 1
ATOM 2647 C CA . ASP A 1 327 ? 4.932 12.745 -7.091 1.00 81.12 327 ASP A CA 1
ATOM 2648 C C . ASP A 1 327 ? 5.311 11.279 -6.825 1.00 81.12 327 ASP A C 1
ATOM 2650 O O . ASP A 1 327 ? 4.667 10.346 -7.310 1.00 81.12 327 ASP A O 1
ATOM 2654 N N . VAL A 1 328 ? 6.422 11.079 -6.123 1.00 82.50 328 VAL A N 1
ATOM 2655 C CA . VAL A 1 328 ? 7.066 9.777 -5.939 1.00 82.50 328 VAL A CA 1
ATOM 2656 C C . VAL A 1 328 ? 6.832 9.313 -4.519 1.00 82.50 328 VAL A C 1
ATOM 2658 O O . VAL A 1 328 ? 7.091 10.037 -3.561 1.00 82.50 328 VAL A O 1
ATOM 2661 N N . SER A 1 329 ? 6.370 8.080 -4.363 1.00 85.56 329 SER A N 1
ATOM 2662 C CA . SER A 1 329 ? 6.134 7.502 -3.048 1.00 85.56 329 SER A CA 1
ATOM 2663 C C . SER A 1 329 ? 6.715 6.097 -2.935 1.00 85.56 329 SER A C 1
ATOM 2665 O O . SER A 1 329 ? 6.356 5.214 -3.703 1.00 85.56 329 SER A O 1
ATOM 2667 N N . SER A 1 330 ? 7.540 5.851 -1.921 1.00 88.31 330 SER A N 1
ATOM 2668 C CA . SER A 1 330 ? 8.059 4.515 -1.604 1.00 88.31 330 SER A CA 1
ATOM 2669 C C . SER A 1 330 ? 7.482 3.968 -0.293 1.00 88.31 330 SER A C 1
ATOM 2671 O O . SER A 1 330 ? 6.958 4.727 0.535 1.00 88.31 330 SER A O 1
ATOM 2673 N N . VAL A 1 331 ? 7.533 2.642 -0.117 1.00 85.38 331 VAL A N 1
ATOM 2674 C CA . VAL A 1 331 ? 7.309 1.986 1.189 1.00 85.38 331 VAL A CA 1
ATOM 2675 C C . VAL A 1 331 ? 8.615 1.938 1.985 1.00 85.38 331 VAL A C 1
ATOM 2677 O O . VAL A 1 331 ? 8.616 2.220 3.181 1.00 85.38 331 VAL A O 1
ATOM 2680 N N . MET A 1 332 ? 9.723 1.628 1.312 1.00 87.81 332 MET A N 1
ATOM 2681 C CA . MET A 1 332 ? 11.076 1.612 1.865 1.00 87.81 332 MET A CA 1
ATOM 2682 C C . MET A 1 332 ? 12.016 2.451 1.002 1.00 87.81 332 MET A C 1
ATOM 2684 O O . MET A 1 332 ? 11.867 2.491 -0.222 1.00 87.81 332 MET A O 1
ATOM 2688 N N . SER A 1 333 ? 13.017 3.053 1.638 1.00 86.56 333 SER A N 1
ATOM 2689 C CA . SER A 1 333 ? 14.107 3.753 0.958 1.00 86.56 333 SER A CA 1
ATOM 2690 C C . SER A 1 333 ? 15.448 3.224 1.454 1.00 86.56 333 SER A C 1
ATOM 2692 O O . SER A 1 333 ? 15.648 3.076 2.659 1.00 86.56 333 SER A O 1
ATOM 2694 N N . TYR A 1 334 ? 16.355 2.931 0.526 1.00 79.44 334 TYR A N 1
ATOM 2695 C CA . TYR A 1 334 ? 17.742 2.570 0.819 1.00 79.44 334 TYR A CA 1
ATOM 2696 C C . TYR A 1 334 ? 18.662 3.661 0.280 1.00 79.44 334 TYR A C 1
ATOM 2698 O O . TYR A 1 334 ? 18.462 4.124 -0.843 1.00 79.44 334 TYR A O 1
ATOM 2706 N N . GLN A 1 335 ? 19.649 4.041 1.092 1.00 68.12 335 GLN A N 1
ATOM 2707 C CA . GLN A 1 335 ? 20.723 4.964 0.723 1.00 68.12 335 GLN A CA 1
ATOM 2708 C C . GLN A 1 335 ? 21.937 4.224 0.176 1.00 68.12 335 GLN A C 1
ATOM 2710 O O . GLN A 1 335 ? 22.171 3.075 0.627 1.00 68.12 335 GLN A O 1
#

pLDDT: mean 72.14, std 15.82, range [34.62, 95.62]